Protein AF-0000000079917449 (afdb_homodimer)

Organism: NCBI:txid1990687

Nearest PDB structures (foldseek):
  3nfw-assembly1_A  TM=9.779E-01  e=1.822E-20  Mycolicibacterium thermoresistibile ATCC 19527
  3pft-assembly1_A  TM=9.441E-01  e=4.259E-18  Mycolicibacterium goodii
  3rh7-assembly2_D  TM=9.526E-01  e=4.270E-17  Sinorhizobium meliloti 1021
  5zyr-assembly1_B  TM=9.524E-01  e=9.408E-16  Acinetobacter baumannii
  5zc2-assembly1_B  TM=9.613E-01  e=7.969E-15  Acinetobacter baumannii

pLDDT: mean 92.57, std 13.69, range [35.66, 98.94]

Radius of gyration: 20.26 Å; Cα contacts (8 Å, |Δi|>4): 855; chains: 2; bounding box: 36×82×44 Å

Solvent-accessible surface area (backbone atoms only — not comparable to full-atom values): 17894 Å² total; per-residue (Å²): 133,82,76,76,70,71,80,67,76,60,68,63,54,85,70,56,71,66,52,51,54,56,38,57,20,62,54,32,27,24,38,29,36,42,20,11,38,60,87,82,52,80,44,52,34,44,43,58,52,64,30,90,51,18,75,59,61,42,29,34,33,34,53,56,49,69,81,46,81,44,50,65,48,34,61,72,44,27,34,31,19,41,28,29,36,21,50,88,38,59,66,60,48,52,48,30,63,44,86,72,81,73,64,60,77,87,46,64,64,46,69,38,84,66,57,10,47,36,56,63,80,32,28,24,40,38,32,27,36,59,73,48,75,42,89,43,66,47,14,31,43,38,33,24,38,57,34,40,72,44,67,70,52,94,69,52,35,23,27,42,44,62,91,36,76,30,30,64,38,117,132,83,76,76,71,71,79,65,77,59,68,63,56,84,72,55,69,66,52,51,55,56,40,56,20,62,53,32,27,24,39,29,37,42,20,13,38,59,87,82,51,80,45,52,34,44,42,57,52,65,29,90,50,18,75,58,62,42,28,34,33,34,53,55,48,70,80,46,82,43,51,67,48,35,61,73,46,28,33,31,19,39,28,28,35,22,51,88,38,58,67,59,46,53,48,32,63,45,86,71,80,73,63,60,77,86,46,62,62,47,70,39,87,65,57,10,46,36,57,64,79,30,28,24,41,37,30,27,36,59,75,47,76,41,88,41,66,48,12,32,42,39,34,23,40,57,34,40,73,44,69,68,52,94,68,52,35,21,27,41,43,64,91,37,76,30,31,64,37,118

Foldseek 3Di:
DPCPPDPPDPPPPDDDVVVVLQVCLQDKFFKKWKWFDLPPDIAIAIFGQWDQDDVVQGKIKGKAFPPDPRVVSCLNRQKMKIFTAFLPCVVLNVLRHDDDDDSCPPWDWDADPVGITDTPRGQKMWIWGWDDWADDPRIIMTMTGTDDMDGDDDGWTWMRGSNDTDTDDD/DPCPPDPDDPPPPDDDPVVVLQVCLQDKFFKKWKWFDLPPDIAIAIFGQWDQDDVVQGKIKGKAFPPDPRVVSCLNRQKMKIFTAFLPCVVLNVLRHDDDDDSCPPWDWDADPSGITDTPRGQKMWIWGWDDWADDPRIIMTMTGTDDMDGDDDGWTWMGGSNDTDTDDD

Secondary structure (DSSP, 8-state):
----------------HHHHHHHHTTS-EE-EEEEEE-SSSEEEEEE---EEEETTTTEEEE--BTT-SSHHHHHHH-EEEEEEPBTT-HHHHHHHHS-SS-TTTTS-EEE-TTSSEEETT-SEEEEEEEEEEEEETTEEEEEEEEEEEEE---SPBEEEETTEEEEEE-/----------------HHHHHHHHTTS-EE-EEEEEE-SSSEEEEEE---EEEETTTTEEEE--BTT-SSHHHHHHH-EEEEEEPBTT-HHHHHHHHS-SS-TTTTS-EEE-TTSSEEETT-SEEEEEEEEEEEEETTEEEEEEEEEEEEE---SPBEEEETTEEEEEE-

InterPro domains:
  IPR002563 Flavin reductase like domain [PF01613] (24-164)
  IPR002563 Flavin reductase like domain [SM00903] (24-167)
  IPR012349 FMN-binding split barrel [G3DSA:2.30.110.10] (14-169)
  IPR050268 NADH-dependent flavin reductase [PTHR30466] (18-161)

Sequence (340 aa):
MTRTEEPAPPVVRGFAPSDFKSVLGHFCTGVTVVTAHDGTSPHGFTCQSFVSLSLEPPYVSFCPARTSTSWPHLRASERICINVLAHDQRDVCRTFATSGGDKFADVGWSYADNGAPALDGALAQVEATVEVEHDAGDHTIAVARVTGLRALRDAPPLLVYRGGLGLFAGMTRTEEPAPPVVRGFAPSDFKSVLGHFCTGVTVVTAHDGTSPHGFTCQSFVSLSLEPPYVSFCPARTSTSWPHLRASERICINVLAHDQRDVCRTFATSGGDKFADVGWSYADNGAPALDGALAQVEATVEVEHDAGDHTIAVARVTGLRALRDAPPLLVYRGGLGLFAG

Structure (mmCIF, N/CA/C/O backbone):
data_AF-0000000079917449-model_v1
#
loop_
_entity.id
_entity.type
_entity.pdbx_description
1 polymer Monooxygenase
#
loop_
_atom_site.group_PDB
_atom_site.id
_atom_site.type_symbol
_atom_site.label_atom_id
_atom_site.label_alt_id
_atom_site.label_comp_id
_atom_site.label_asym_id
_atom_site.label_entity_id
_atom_site.label_seq_id
_atom_site.pdbx_PDB_ins_code
_atom_site.Cartn_x
_atom_site.Cartn_y
_atom_site.Cartn_z
_atom_site.occupancy
_atom_site.B_iso_or_equiv
_atom_site.auth_seq_id
_atom_site.auth_comp_id
_atom_site.auth_asym_id
_atom_site.auth_atom_id
_atom_site.pdbx_PDB_model_num
ATOM 1 N N . MET A 1 1 ? 11.789 -44.062 -14.852 1 35.66 1 MET A N 1
ATOM 2 C CA . MET A 1 1 ? 12.539 -43.156 -13.977 1 35.66 1 MET A CA 1
ATOM 3 C C . MET A 1 1 ? 12.336 -41.719 -14.383 1 35.66 1 MET A C 1
ATOM 5 O O . MET A 1 1 ? 12.93 -41.25 -15.359 1 35.66 1 MET A O 1
ATOM 9 N N . THR A 1 2 ? 11.086 -41.156 -14.305 1 43.44 2 THR A N 1
ATOM 10 C CA . THR A 1 2 ? 10.68 -39.844 -14.797 1 43.44 2 THR A CA 1
ATOM 11 C C . THR A 1 2 ? 11.5 -38.75 -14.141 1 43.44 2 THR A C 1
ATOM 13 O O . THR A 1 2 ? 11.539 -38.625 -12.906 1 43.44 2 THR A O 1
ATOM 16 N N . ARG A 1 3 ? 12.648 -38.375 -14.719 1 37.69 3 ARG A N 1
ATOM 17 C CA . ARG A 1 3 ? 13.539 -37.281 -14.281 1 37.69 3 ARG A CA 1
ATOM 18 C C . ARG A 1 3 ? 12.75 -36.031 -13.93 1 37.69 3 ARG A C 1
ATOM 20 O O . ARG A 1 3 ? 12.156 -35.406 -14.805 1 37.69 3 ARG A O 1
ATOM 27 N N . THR A 1 4 ? 12.086 -35.969 -12.75 1 42.16 4 THR A N 1
ATOM 28 C CA . THR A 1 4 ? 11.508 -34.719 -12.266 1 42.16 4 THR A CA 1
ATOM 29 C C . THR A 1 4 ? 12.508 -33.594 -12.383 1 42.16 4 THR A C 1
ATOM 31 O O . THR A 1 4 ? 13.531 -33.562 -11.688 1 42.16 4 THR A O 1
ATOM 34 N N . GLU A 1 5 ? 12.805 -33.156 -13.609 1 44.94 5 GLU A N 1
ATOM 35 C CA . GLU A 1 5 ? 13.719 -32.031 -13.859 1 44.94 5 GLU A CA 1
ATOM 36 C C . GLU A 1 5 ? 13.5 -30.906 -12.859 1 44.94 5 GLU A C 1
ATOM 38 O O . GLU A 1 5 ? 12.367 -30.484 -12.633 1 44.94 5 GLU A O 1
ATOM 43 N N . GLU A 1 6 ? 14.266 -30.797 -11.836 1 49.66 6 GLU A N 1
ATOM 44 C CA . GLU A 1 6 ? 14.297 -29.656 -10.922 1 49.66 6 GLU A CA 1
ATOM 45 C C . GLU A 1 6 ? 14.133 -28.344 -11.68 1 49.66 6 GLU A C 1
ATOM 47 O O . GLU A 1 6 ? 14.742 -28.141 -12.734 1 49.66 6 GLU A O 1
ATOM 52 N N . PRO A 1 7 ? 13.008 -27.594 -11.531 1 51.47 7 PRO A N 1
ATOM 53 C CA . PRO A 1 7 ? 12.898 -26.312 -12.25 1 51.47 7 PRO A CA 1
ATOM 54 C C . PRO A 1 7 ? 14.18 -25.5 -12.203 1 51.47 7 PRO A C 1
ATOM 56 O O . PRO A 1 7 ? 14.922 -25.562 -11.219 1 51.47 7 PRO A O 1
ATOM 59 N N . ALA A 1 8 ? 14.859 -25.188 -13.305 1 51.06 8 ALA A N 1
ATOM 60 C CA . ALA A 1 8 ? 16.047 -24.359 -13.469 1 51.06 8 ALA A CA 1
ATOM 61 C C . ALA A 1 8 ? 15.953 -23.109 -12.602 1 51.06 8 ALA A C 1
ATOM 63 O O . ALA A 1 8 ? 14.859 -22.656 -12.258 1 51.06 8 ALA A O 1
ATOM 64 N N . PRO A 1 9 ? 17.078 -22.766 -11.891 1 49.59 9 PRO A N 1
ATOM 65 C CA . PRO A 1 9 ? 17.062 -21.531 -11.094 1 49.59 9 PRO A CA 1
ATOM 66 C C . PRO A 1 9 ? 16.438 -20.359 -11.836 1 49.59 9 PRO A C 1
ATOM 68 O O . PRO A 1 9 ? 16.5 -20.297 -13.062 1 49.59 9 PRO A O 1
ATOM 71 N N . PRO A 1 10 ? 15.461 -19.734 -11.258 1 47.53 10 PRO A N 1
ATOM 72 C CA . PRO A 1 10 ? 14.742 -18.672 -11.961 1 47.53 10 PRO A CA 1
ATOM 73 C C . PRO A 1 10 ? 15.688 -17.688 -12.656 1 47.53 10 PRO A C 1
ATOM 75 O O . PRO A 1 10 ? 16.641 -17.203 -12.039 1 47.53 10 PRO A O 1
ATOM 78 N N . VAL A 1 11 ? 15.953 -17.859 -13.875 1 45.75 11 VAL A N 1
ATOM 79 C CA . VAL A 1 11 ? 16.594 -16.844 -14.703 1 45.75 11 VAL A CA 1
ATOM 80 C C . VAL A 1 11 ? 15.961 -15.484 -14.43 1 45.75 11 VAL A C 1
ATOM 82 O O . VAL A 1 11 ? 14.742 -15.32 -14.562 1 45.75 11 VAL A O 1
ATOM 85 N N . VAL A 1 12 ? 16.531 -14.672 -13.508 1 53.44 12 VAL A N 1
ATOM 86 C CA . VAL A 1 12 ? 16.094 -13.281 -13.422 1 53.44 12 VAL A CA 1
ATOM 87 C C . VAL A 1 12 ? 15.938 -12.695 -14.828 1 53.44 12 VAL A C 1
ATOM 89 O O . VAL A 1 12 ? 16.922 -12.555 -15.555 1 53.44 12 VAL A O 1
ATOM 92 N N . ARG A 1 13 ? 14.789 -12.977 -15.516 1 60.97 13 ARG A N 1
ATOM 93 C CA . ARG A 1 13 ? 14.57 -12.305 -16.797 1 60.97 13 ARG A CA 1
ATOM 94 C C . ARG A 1 13 ? 14.672 -10.789 -16.641 1 60.97 13 ARG A C 1
ATOM 96 O O . ARG A 1 13 ? 14.211 -10.227 -15.648 1 60.97 13 ARG A O 1
ATOM 103 N N . GLY A 1 14 ? 15.734 -10.258 -17.156 1 80.19 14 GLY A N 1
ATOM 104 C CA . GLY A 1 14 ? 16.031 -8.828 -17.188 1 80.19 14 GLY A CA 1
ATOM 105 C C . GLY A 1 14 ? 14.891 -7.992 -17.734 1 80.19 14 GLY A C 1
ATOM 106 O O . GLY A 1 14 ? 14.258 -8.359 -18.719 1 80.19 14 GLY A O 1
ATOM 107 N N . PHE A 1 15 ? 14.078 -7.34 -17.016 1 89.19 15 PHE A N 1
ATOM 108 C CA . PHE A 1 15 ? 13.094 -6.367 -17.5 1 89.19 15 PHE A CA 1
ATOM 109 C C . PHE A 1 15 ? 13.609 -4.945 -17.297 1 89.19 15 PHE A C 1
ATOM 111 O O . PHE A 1 15 ? 14.438 -4.691 -16.422 1 89.19 15 PHE A O 1
ATOM 118 N N . ALA A 1 16 ? 13.125 -4.117 -18.281 1 90.81 16 ALA A N 1
ATOM 119 C CA . ALA A 1 16 ? 13.477 -2.701 -18.188 1 90.81 16 ALA A CA 1
ATOM 120 C C . ALA A 1 16 ? 12.688 -2.027 -17.062 1 90.81 16 ALA A C 1
ATOM 122 O O . ALA A 1 16 ? 11.578 -2.453 -16.719 1 90.81 16 ALA A O 1
ATOM 123 N N . PRO A 1 17 ? 13.273 -0.969 -16.453 1 89.38 17 PRO A N 1
ATOM 124 C CA . PRO A 1 17 ? 12.547 -0.194 -15.445 1 89.38 17 PRO A CA 1
ATOM 125 C C . PRO A 1 17 ? 11.172 0.26 -15.93 1 89.38 17 PRO A C 1
ATOM 127 O O . PRO A 1 17 ? 10.219 0.31 -15.141 1 89.38 17 PRO A O 1
ATOM 130 N N . SER A 1 18 ? 11.055 0.579 -17.156 1 92.25 18 SER A N 1
ATOM 131 C CA . SER A 1 18 ? 9.766 0.99 -17.703 1 92.25 18 SER A CA 1
ATOM 132 C C . SER A 1 18 ? 8.75 -0.147 -17.641 1 92.25 18 SER A C 1
ATOM 134 O O . SER A 1 18 ? 7.562 0.089 -17.438 1 92.25 18 SER A O 1
ATOM 136 N N . ASP A 1 19 ? 9.219 -1.365 -17.828 1 94.81 19 ASP A N 1
ATOM 137 C CA . ASP A 1 19 ? 8.344 -2.525 -17.703 1 94.81 19 ASP A CA 1
ATOM 138 C C . ASP A 1 19 ? 7.844 -2.676 -16.266 1 94.81 19 ASP A C 1
ATOM 140 O O . ASP A 1 19 ? 6.668 -2.967 -16.031 1 94.81 19 ASP A O 1
ATOM 144 N N . PHE A 1 20 ? 8.742 -2.381 -15.398 1 96.94 20 PHE A N 1
ATOM 145 C CA . PHE A 1 20 ? 8.414 -2.475 -13.977 1 96.94 20 PHE A CA 1
ATOM 146 C C . PHE A 1 20 ? 7.281 -1.52 -13.625 1 96.94 20 PHE A C 1
ATOM 148 O O . PHE A 1 20 ? 6.25 -1.941 -13.094 1 96.94 20 PHE A O 1
ATOM 155 N N . LYS A 1 21 ? 7.414 -0.295 -13.953 1 96.25 21 LYS A N 1
ATOM 156 C CA . LYS A 1 21 ? 6.414 0.724 -13.648 1 96.25 21 LYS A CA 1
ATOM 157 C C . LYS A 1 21 ? 5.094 0.427 -14.352 1 96.25 21 LYS A C 1
ATOM 159 O O . LYS A 1 21 ? 4.023 0.575 -13.758 1 96.25 21 LYS A O 1
ATOM 164 N N . SER A 1 22 ? 5.223 0.008 -15.578 1 96.62 22 SER A N 1
ATOM 165 C CA . SER A 1 22 ? 4.027 -0.258 -16.375 1 96.62 22 SER A CA 1
ATOM 166 C C . SER A 1 22 ? 3.225 -1.418 -15.797 1 96.62 22 SER A C 1
ATOM 168 O O . SER A 1 22 ? 2.008 -1.318 -15.633 1 96.62 22 SER A O 1
ATOM 170 N N . VAL A 1 23 ? 3.883 -2.529 -15.453 1 98.19 23 VAL A N 1
ATOM 171 C CA . VAL A 1 23 ? 3.191 -3.719 -14.969 1 98.19 23 VAL A CA 1
ATOM 172 C C . VAL A 1 23 ? 2.654 -3.467 -13.555 1 98.19 23 VAL A C 1
ATOM 174 O O . VAL A 1 23 ? 1.502 -3.791 -13.258 1 98.19 23 VAL A O 1
ATOM 177 N N . LEU A 1 24 ? 3.438 -2.811 -12.695 1 98.25 24 LEU A N 1
ATOM 178 C CA . LEU A 1 24 ? 3.01 -2.598 -11.32 1 98.25 24 LEU A CA 1
ATOM 179 C C . LEU A 1 24 ? 1.915 -1.539 -11.242 1 98.25 24 LEU A C 1
ATOM 181 O O . LEU A 1 24 ? 1.189 -1.458 -10.25 1 98.25 24 LEU A O 1
ATOM 185 N N . GLY A 1 25 ? 1.795 -0.766 -12.328 1 98 25 GLY A N 1
ATOM 186 C CA . GLY A 1 25 ? 0.694 0.179 -12.43 1 98 25 GLY A CA 1
ATOM 187 C C . GLY A 1 25 ? -0.665 -0.493 -12.484 1 98 25 GLY A C 1
ATOM 188 O O . GLY A 1 25 ? -1.695 0.164 -12.328 1 98 25 GLY A O 1
ATOM 189 N N . HIS A 1 26 ? -0.741 -1.778 -12.656 1 98.12 26 HIS A N 1
ATOM 190 C CA . HIS A 1 26 ? -2.002 -2.51 -12.688 1 98.12 26 HIS A CA 1
ATOM 191 C C . HIS A 1 26 ? -2.553 -2.729 -11.281 1 98.12 26 HIS A C 1
ATOM 193 O O . HIS A 1 26 ? -3.689 -3.176 -11.125 1 98.12 26 HIS A O 1
ATOM 199 N N . PHE A 1 27 ? -1.758 -2.502 -10.297 1 98.5 27 PHE A N 1
ATOM 200 C CA . PHE A 1 27 ? -2.275 -2.436 -8.93 1 98.5 27 PHE A CA 1
ATOM 201 C C . PHE A 1 27 ? -2.744 -1.023 -8.602 1 98.5 27 PHE A C 1
ATOM 203 O O . PHE A 1 27 ? -1.928 -0.127 -8.383 1 98.5 27 PHE A O 1
ATOM 210 N N . CYS A 1 28 ? -4.008 -0.846 -8.508 1 98 28 CYS A N 1
ATOM 211 C CA . CYS A 1 28 ? -4.609 0.463 -8.281 1 98 28 CYS A CA 1
ATOM 212 C C . CYS A 1 28 ? -4.492 0.871 -6.82 1 98 28 CYS A C 1
ATOM 214 O O . CYS A 1 28 ? -4.656 0.041 -5.926 1 98 28 CYS A O 1
ATOM 216 N N . THR A 1 29 ? -4.266 2.141 -6.613 1 98 29 THR A N 1
ATOM 217 C CA . THR A 1 29 ? -4.203 2.645 -5.246 1 98 29 THR A CA 1
ATOM 218 C C . THR A 1 29 ? -4.953 3.969 -5.121 1 98 29 THR A C 1
ATOM 220 O O . THR A 1 29 ? -5.176 4.656 -6.121 1 98 29 THR A O 1
ATOM 223 N N . GLY A 1 30 ? -5.32 4.293 -3.881 1 98.31 30 GLY A N 1
ATOM 224 C CA . GLY A 1 30 ? -5.57 5.688 -3.543 1 98.31 30 GLY A CA 1
ATOM 225 C C . GLY A 1 30 ? -4.312 6.535 -3.527 1 98.31 30 GLY A C 1
ATOM 226 O O . GLY A 1 30 ? -3.234 6.059 -3.893 1 98.31 30 GLY A O 1
ATOM 227 N N . VAL A 1 31 ? -4.562 7.812 -3.127 1 98.62 31 VAL A N 1
ATOM 228 C CA . VAL A 1 31 ? -3.449 8.75 -3.051 1 98.62 31 VAL A CA 1
ATOM 229 C C . VAL A 1 31 ? -3.521 9.539 -1.742 1 98.62 31 VAL A C 1
ATOM 231 O O . VAL A 1 31 ? -4.605 9.945 -1.313 1 98.62 31 VAL A O 1
ATOM 234 N N . THR A 1 32 ? -2.326 9.742 -1.161 1 98.94 32 THR A N 1
ATOM 235 C CA . THR A 1 32 ? -2.223 10.562 0.038 1 98.94 32 THR A CA 1
ATOM 236 C C . THR A 1 32 ? -1.244 11.711 -0.179 1 98.94 32 THR A C 1
ATOM 238 O O . THR A 1 32 ? -0.468 11.703 -1.136 1 98.94 32 THR A O 1
ATOM 241 N N . VAL A 1 33 ? -1.36 12.734 0.628 1 98.88 33 VAL A N 1
ATOM 242 C CA . VAL A 1 33 ? -0.283 13.68 0.891 1 98.88 33 VAL A CA 1
ATOM 243 C C . VAL A 1 33 ? 0.167 13.562 2.346 1 98.88 33 VAL A C 1
ATOM 245 O O . VAL A 1 33 ? -0.642 13.703 3.266 1 98.88 33 VAL A O 1
ATOM 248 N N . VAL A 1 34 ? 1.429 13.281 2.521 1 98.94 34 VAL A N 1
ATOM 249 C CA . VAL A 1 34 ? 2.012 13.242 3.859 1 98.94 34 VAL A CA 1
ATOM 250 C C . VAL A 1 34 ? 2.627 14.602 4.195 1 98.94 34 VAL A C 1
ATOM 252 O O . VAL A 1 34 ? 3.406 15.148 3.41 1 98.94 34 VAL A O 1
ATOM 255 N N . THR A 1 35 ? 2.211 15.18 5.375 1 98.81 35 THR A N 1
ATOM 256 C CA . THR A 1 35 ? 2.646 16.531 5.699 1 98.81 35 THR A CA 1
ATOM 257 C C . THR A 1 35 ? 3.275 16.578 7.09 1 98.81 35 THR A C 1
ATOM 259 O O . THR A 1 35 ? 2.977 15.742 7.941 1 98.81 35 THR A O 1
ATOM 262 N N . ALA A 1 36 ? 4.102 17.531 7.289 1 98.62 36 ALA A N 1
ATOM 263 C CA . ALA A 1 36 ? 4.668 17.891 8.586 1 98.62 36 ALA A CA 1
ATOM 264 C C . ALA A 1 36 ? 5.066 19.359 8.633 1 98.62 36 ALA A C 1
ATOM 266 O O . ALA A 1 36 ? 5.199 20.016 7.586 1 98.62 36 ALA A O 1
ATOM 267 N N . HIS A 1 37 ? 5.09 19.875 9.836 1 97.88 37 HIS A N 1
ATOM 268 C CA . HIS A 1 37 ? 5.641 21.203 10.086 1 97.88 37 HIS A CA 1
ATOM 269 C C . HIS A 1 37 ? 6.984 21.125 10.797 1 97.88 37 HIS A C 1
ATOM 271 O O . HIS A 1 37 ? 7.098 20.484 11.852 1 97.88 37 HIS A O 1
ATOM 277 N N . ASP A 1 38 ? 8.039 21.734 10.219 1 95.31 38 ASP A N 1
ATOM 278 C CA . ASP A 1 38 ? 9.367 21.562 10.789 1 95.31 38 ASP A CA 1
ATOM 279 C C . ASP A 1 38 ? 9.664 22.656 11.82 1 95.31 38 ASP A C 1
ATOM 281 O O . ASP A 1 38 ? 10.82 22.844 12.211 1 95.31 38 ASP A O 1
ATOM 285 N N . GLY A 1 39 ? 8.695 23.359 12.32 1 94.75 39 GLY A N 1
ATOM 286 C CA . GLY A 1 39 ? 8.844 24.469 13.258 1 94.75 39 GLY A CA 1
ATOM 287 C C . GLY A 1 39 ? 8.891 25.828 12.57 1 94.75 39 GLY A C 1
ATOM 288 O O . GLY A 1 39 ? 8.539 26.844 13.172 1 94.75 39 GLY A O 1
ATOM 289 N N . THR A 1 40 ? 9.32 25.844 11.32 1 95.06 40 THR A N 1
ATOM 290 C CA . THR A 1 40 ? 9.445 27.078 10.547 1 95.06 40 THR A CA 1
ATOM 291 C C . THR A 1 40 ? 8.438 27.109 9.406 1 95.06 40 THR A C 1
ATOM 293 O O . THR A 1 40 ? 7.758 28.109 9.195 1 95.06 40 THR A O 1
ATOM 296 N N . SER A 1 41 ? 8.344 26.031 8.68 1 96.19 41 SER A N 1
ATOM 297 C CA . SER A 1 41 ? 7.484 25.969 7.5 1 96.19 41 SER A CA 1
ATOM 298 C C . SER A 1 41 ? 6.852 24.594 7.355 1 96.19 41 SER A C 1
ATOM 300 O O . SER A 1 41 ? 7.344 23.609 7.922 1 96.19 41 SER A O 1
ATOM 302 N N . PRO A 1 42 ? 5.684 24.578 6.641 1 97.56 42 PRO A N 1
ATOM 303 C CA . PRO A 1 42 ? 5.082 23.281 6.312 1 97.56 42 PRO A CA 1
ATOM 304 C C . PRO A 1 42 ? 5.754 22.609 5.117 1 97.56 42 PRO A C 1
ATOM 306 O O . PRO A 1 42 ? 6.199 23.281 4.191 1 97.56 42 PRO A O 1
ATOM 309 N N . HIS A 1 43 ? 5.855 21.281 5.133 1 97.75 43 HIS A N 1
ATOM 310 C CA . HIS A 1 43 ? 6.379 20.422 4.074 1 97.75 43 HIS A CA 1
ATOM 311 C C . HIS A 1 43 ? 5.461 19.234 3.814 1 97.75 43 HIS A C 1
ATOM 313 O O . HIS A 1 43 ? 4.699 18.828 4.695 1 97.75 43 HIS A O 1
ATOM 319 N N . GLY A 1 44 ? 5.504 18.734 2.629 1 98.25 44 GLY A N 1
ATOM 320 C CA . GLY A 1 44 ? 4.742 17.547 2.311 1 98.25 44 GLY A CA 1
ATOM 321 C C . GLY A 1 44 ? 5.004 17.031 0.909 1 98.25 44 GLY A C 1
ATOM 322 O O . GLY A 1 44 ? 5.656 17.688 0.106 1 98.25 44 GLY A O 1
ATOM 323 N N . PHE A 1 45 ? 4.539 15.867 0.645 1 98.31 45 PHE A N 1
ATOM 324 C CA . PHE A 1 45 ? 4.656 15.281 -0.685 1 98.31 45 PHE A CA 1
ATOM 325 C C . PHE A 1 45 ? 3.531 14.289 -0.941 1 98.31 45 PHE A C 1
ATOM 327 O O . PHE A 1 45 ? 2.967 13.727 -0.001 1 98.31 45 PHE A O 1
ATOM 334 N N . THR A 1 46 ? 3.193 14.102 -2.215 1 98.38 46 THR A N 1
ATOM 335 C CA . THR A 1 46 ? 2.248 13.086 -2.66 1 98.38 46 THR A CA 1
ATOM 336 C C . THR A 1 46 ? 2.84 11.688 -2.496 1 98.38 46 THR A C 1
ATOM 338 O O . THR A 1 46 ? 4.02 11.469 -2.785 1 98.38 46 THR A O 1
ATOM 341 N N . CYS A 1 47 ? 2.039 10.773 -2.066 1 98.38 47 CYS A N 1
ATOM 342 C CA . CYS A 1 47 ? 2.488 9.43 -1.746 1 98.38 47 CYS A CA 1
ATOM 343 C C . CYS A 1 47 ? 1.374 8.414 -1.969 1 98.38 47 CYS A C 1
ATOM 345 O O . CYS A 1 47 ? 0.276 8.562 -1.431 1 98.38 47 CYS A O 1
ATOM 347 N N . GLN A 1 48 ? 1.64 7.316 -2.682 1 97.81 48 GLN A N 1
ATOM 348 C CA . GLN A 1 48 ? 0.636 6.285 -2.924 1 97.81 48 GLN A CA 1
ATOM 349 C C . GLN A 1 48 ? 1.018 4.973 -2.242 1 97.81 48 GLN A C 1
ATOM 351 O O . GLN A 1 48 ? 0.241 4.016 -2.248 1 97.81 48 GLN A O 1
ATOM 356 N N . SER A 1 49 ? 2.191 4.895 -1.674 1 98.81 49 SER A N 1
ATOM 357 C CA . SER A 1 49 ? 2.709 3.672 -1.073 1 98.81 49 SER A CA 1
ATOM 358 C C . SER A 1 49 ? 2.156 3.471 0.334 1 98.81 49 SER A C 1
ATOM 360 O O . SER A 1 49 ? 2.68 2.662 1.104 1 98.81 49 SER A O 1
ATOM 362 N N . PHE A 1 50 ? 1.146 4.109 0.712 1 98.88 50 PHE A N 1
ATOM 363 C CA . PHE A 1 50 ? 0.542 4.094 2.039 1 98.88 50 PHE A CA 1
ATOM 364 C C . PHE A 1 50 ? -0.079 2.734 2.336 1 98.88 50 PHE A C 1
ATOM 366 O O . PHE A 1 50 ? -0.737 2.146 1.476 1 98.88 50 PHE A O 1
ATOM 373 N N . VAL A 1 51 ? 0.157 2.197 3.58 1 98.88 51 VAL A N 1
ATOM 374 C CA . VAL A 1 51 ? -0.374 0.905 4.004 1 98.88 51 VAL A CA 1
ATOM 375 C C . VAL A 1 51 ? -0.91 1.008 5.43 1 98.88 51 VAL A C 1
ATOM 377 O O . VAL A 1 51 ? -0.243 1.553 6.312 1 98.88 51 VAL A O 1
ATOM 380 N N . SER A 1 52 ? -2.162 0.584 5.609 1 98.56 52 SER A N 1
ATOM 381 C CA . SER A 1 52 ? -2.625 0.228 6.945 1 98.56 52 SER A CA 1
ATOM 382 C C . SER A 1 52 ? -1.894 -1 7.477 1 98.56 52 SER A C 1
ATOM 384 O O . SER A 1 52 ? -2.232 -2.133 7.125 1 98.56 52 SER A O 1
ATOM 386 N N . LEU A 1 53 ? -0.977 -0.842 8.352 1 98.5 53 LEU A N 1
ATOM 387 C CA . LEU A 1 53 ? 0.054 -1.841 8.609 1 98.5 53 LEU A CA 1
ATOM 388 C C . LEU A 1 53 ? -0.35 -2.752 9.766 1 98.5 53 LEU A C 1
ATOM 390 O O . LEU A 1 53 ? -0.261 -3.977 9.656 1 98.5 53 LEU A O 1
ATOM 394 N N . SER A 1 54 ? -0.712 -2.232 10.852 1 98.38 54 SER A N 1
ATOM 395 C CA . SER A 1 54 ? -0.982 -2.977 12.078 1 98.38 54 SER A CA 1
ATOM 396 C C . SER A 1 54 ? -2.127 -2.348 12.859 1 98.38 54 SER A C 1
ATOM 398 O O . SER A 1 54 ? -2.238 -1.122 12.938 1 98.38 54 SER A O 1
ATOM 400 N N . LEU A 1 55 ? -2.918 -3.191 13.438 1 97.12 55 LEU A N 1
ATOM 401 C CA . LEU A 1 55 ? -4.012 -2.727 14.289 1 97.12 55 LEU A CA 1
ATOM 402 C C . LEU A 1 55 ? -3.541 -2.521 15.719 1 97.12 55 LEU A C 1
ATOM 404 O O . LEU A 1 55 ? -3.91 -1.537 16.359 1 97.12 55 LEU A O 1
ATOM 408 N N . GLU A 1 56 ? -2.701 -3.502 16.156 1 95.44 56 GLU A N 1
ATOM 409 C CA . GLU A 1 56 ? -2.17 -3.445 17.516 1 95.44 56 GLU A CA 1
ATOM 410 C C . GLU A 1 56 ? -0.674 -3.742 17.531 1 95.44 56 GLU A C 1
ATOM 412 O O . GLU A 1 56 ? -0.261 -4.891 17.344 1 95.44 56 GLU A O 1
ATOM 417 N N . PRO A 1 57 ? 0.189 -2.678 17.953 1 97.06 57 PRO A N 1
ATOM 418 C CA . PRO A 1 57 ? -0.141 -1.252 18 1 97.06 57 PRO A CA 1
ATOM 419 C C . PRO A 1 57 ? -0.616 -0.713 16.641 1 97.06 57 PRO A C 1
ATOM 421 O O . PRO A 1 57 ? -0.368 -1.331 15.609 1 97.06 57 PRO A O 1
ATOM 424 N N . PRO A 1 58 ? -1.334 0.396 16.672 1 98.25 58 PRO A N 1
ATOM 425 C CA . PRO A 1 58 ? -1.822 0.964 15.406 1 98.25 58 PRO A CA 1
ATOM 426 C C . PRO A 1 58 ? -0.718 1.638 14.594 1 98.25 58 PRO A C 1
ATOM 428 O O . PRO A 1 58 ? -0.265 2.73 14.945 1 98.25 58 PRO A O 1
ATOM 431 N N . TYR A 1 59 ? -0.298 0.933 13.539 1 98.56 59 TYR A N 1
ATOM 432 C CA . TYR A 1 59 ? 0.774 1.417 12.68 1 98.56 59 TYR A CA 1
ATOM 433 C C . TYR A 1 59 ? 0.278 1.619 11.25 1 98.56 59 TYR A C 1
ATOM 435 O O . TYR A 1 59 ? -0.576 0.87 10.773 1 98.56 59 TYR A O 1
ATOM 443 N N . VAL A 1 60 ? 0.83 2.621 10.648 1 98.88 60 VAL A N 1
ATOM 444 C CA . VAL A 1 60 ? 0.789 2.779 9.195 1 98.88 60 VAL A CA 1
ATOM 445 C C . VAL A 1 60 ? 2.211 2.852 8.648 1 98.88 60 VAL A C 1
ATOM 447 O O . VAL A 1 60 ? 3.166 3.057 9.398 1 98.88 60 VAL A O 1
ATOM 450 N N . SER A 1 61 ? 2.316 2.621 7.34 1 98.94 61 SER A N 1
ATOM 451 C CA . SER A 1 61 ? 3.615 2.783 6.695 1 98.94 61 SER A CA 1
ATOM 452 C C . SER A 1 61 ? 3.48 3.471 5.34 1 98.94 61 SER A C 1
ATOM 454 O O . SER A 1 61 ? 2.381 3.549 4.785 1 98.94 61 SER A O 1
ATOM 456 N N . PHE A 1 62 ? 4.516 4.031 4.848 1 98.94 62 PHE A N 1
ATOM 457 C CA . PHE A 1 62 ? 4.707 4.59 3.514 1 98.94 62 PHE A CA 1
ATOM 458 C C . PHE A 1 62 ? 6.184 4.633 3.148 1 98.94 62 PHE A C 1
ATOM 460 O O . PHE A 1 62 ? 7.047 4.383 3.996 1 98.94 62 PHE A O 1
ATOM 467 N N . CYS A 1 63 ? 6.484 4.957 1.886 1 98.88 63 CYS A N 1
ATOM 468 C CA . CYS A 1 63 ? 7.855 4.75 1.43 1 98.88 63 CYS A CA 1
ATOM 469 C C . CYS A 1 63 ? 8.367 5.969 0.674 1 98.88 63 CYS A C 1
ATOM 471 O O . CYS A 1 63 ? 8.281 6.023 -0.554 1 98.88 63 CYS A O 1
ATOM 473 N N . PRO A 1 64 ? 8.969 6.898 1.375 1 98.5 64 PRO A N 1
ATOM 474 C CA . PRO A 1 64 ? 9.555 8.047 0.675 1 98.5 64 PRO A CA 1
ATOM 475 C C . PRO A 1 64 ? 10.781 7.66 -0.152 1 98.5 64 PRO A C 1
ATOM 477 O O . PRO A 1 64 ? 11.57 6.805 0.26 1 98.5 64 PRO A O 1
ATOM 480 N N . ALA A 1 65 ? 10.898 8.305 -1.286 1 98 65 ALA A N 1
ATOM 481 C CA . ALA A 1 65 ? 12.109 8.141 -2.084 1 98 65 ALA A CA 1
ATOM 482 C C . ALA A 1 65 ? 13.328 8.672 -1.342 1 98 65 ALA A C 1
ATOM 484 O O . ALA A 1 65 ? 13.25 9.703 -0.667 1 98 65 ALA A O 1
ATOM 485 N N . ARG A 1 66 ? 14.398 8.016 -1.53 1 97.06 66 ARG A N 1
ATOM 486 C CA . ARG A 1 66 ? 15.641 8.492 -0.923 1 97.06 66 ARG A CA 1
ATOM 487 C C . ARG A 1 66 ? 16.031 9.867 -1.459 1 97.06 66 ARG A C 1
ATOM 489 O O . ARG A 1 66 ? 16.75 10.609 -0.8 1 97.06 66 ARG A O 1
ATOM 496 N N . THR A 1 67 ? 15.539 10.195 -2.648 1 96.19 67 THR A N 1
ATOM 497 C CA . THR A 1 67 ? 15.859 11.469 -3.285 1 96.19 67 THR A CA 1
ATOM 498 C C . THR A 1 67 ? 14.875 12.547 -2.865 1 96.19 67 THR A C 1
ATOM 500 O O . THR A 1 67 ? 14.984 13.703 -3.289 1 96.19 67 THR A O 1
ATOM 503 N N . SER A 1 68 ? 13.867 12.18 -2.082 1 96.12 68 SER A N 1
ATOM 504 C CA . SER A 1 68 ? 12.883 13.164 -1.651 1 96.12 68 SER A CA 1
ATOM 505 C C . SER A 1 68 ? 13.547 14.328 -0.92 1 96.12 68 SER A C 1
ATOM 507 O O . SER A 1 68 ? 14.359 14.125 -0.018 1 96.12 68 SER A O 1
ATOM 509 N N . THR A 1 69 ? 13.188 15.562 -1.298 1 95.19 69 THR A N 1
ATOM 510 C CA . THR A 1 69 ? 13.695 16.75 -0.618 1 95.19 69 THR A CA 1
ATOM 511 C C . THR A 1 69 ? 12.789 17.125 0.552 1 95.19 69 THR A C 1
ATOM 513 O O . THR A 1 69 ? 13.195 17.891 1.433 1 95.19 69 THR A O 1
ATOM 516 N N . SER A 1 70 ? 11.594 16.594 0.576 1 95.69 70 SER A N 1
ATOM 517 C CA . SER A 1 70 ? 10.648 16.891 1.645 1 95.69 70 SER A CA 1
ATOM 518 C C . SER A 1 70 ? 10.852 15.961 2.84 1 95.69 70 SER A C 1
ATOM 520 O O . SER A 1 70 ? 10.688 16.375 3.988 1 95.69 70 SER A O 1
ATOM 522 N N . TRP A 1 71 ? 11.289 14.758 2.596 1 96.88 71 TRP A N 1
ATOM 523 C CA . TRP A 1 71 ? 11.25 13.711 3.611 1 96.88 71 TRP A CA 1
ATOM 524 C C . TRP A 1 71 ? 12.203 14.031 4.762 1 96.88 71 TRP A C 1
ATOM 526 O O . TRP A 1 71 ? 11.852 13.852 5.93 1 96.88 71 TRP A O 1
ATOM 536 N N . PRO A 1 72 ? 13.406 14.625 4.535 1 96.12 72 PRO A N 1
ATOM 537 C CA . PRO A 1 72 ? 14.273 14.953 5.668 1 96.12 72 PRO A CA 1
ATOM 538 C C . PRO A 1 72 ? 13.609 15.906 6.66 1 96.12 72 PRO A C 1
ATOM 540 O O . PRO A 1 72 ? 13.828 15.789 7.871 1 96.12 72 PRO A O 1
ATOM 543 N N . HIS A 1 73 ? 12.742 16.766 6.18 1 95 73 HIS A N 1
ATOM 544 C CA . HIS A 1 73 ? 12.031 17.703 7.051 1 95 73 HIS A CA 1
ATOM 545 C C . HIS A 1 73 ? 10.945 16.984 7.848 1 95 73 HIS A C 1
ATOM 547 O O . HIS A 1 73 ? 10.758 17.25 9.039 1 95 73 HIS A O 1
ATOM 553 N N . LEU A 1 74 ? 10.227 16.094 7.195 1 96.69 74 LEU A N 1
ATOM 554 C CA . LEU A 1 74 ? 9.164 15.344 7.859 1 96.69 74 LEU A CA 1
ATOM 555 C C . LEU A 1 74 ? 9.734 14.391 8.906 1 96.69 74 LEU A C 1
ATOM 557 O O . LEU A 1 74 ? 9.227 14.312 10.023 1 96.69 74 LEU A O 1
ATOM 561 N N . ARG A 1 75 ? 10.766 13.75 8.531 1 94.06 75 ARG A N 1
ATOM 562 C CA . ARG A 1 75 ? 11.445 12.82 9.422 1 94.06 75 ARG A CA 1
ATOM 563 C C . ARG A 1 75 ? 11.922 13.523 10.688 1 94.06 75 ARG A C 1
ATOM 565 O O . ARG A 1 75 ? 11.812 12.969 11.789 1 94.06 75 ARG A O 1
ATOM 572 N N . ALA A 1 76 ? 12.445 14.68 10.547 1 93.5 76 ALA A N 1
ATOM 573 C CA . ALA A 1 76 ? 12.984 15.43 11.68 1 93.5 76 ALA A CA 1
ATOM 574 C C . ALA A 1 76 ? 11.867 15.875 12.617 1 93.5 76 ALA A C 1
ATOM 576 O O . ALA A 1 76 ? 12.07 15.953 13.836 1 93.5 76 ALA A O 1
ATOM 577 N N . SER A 1 77 ? 10.695 16.172 12.102 1 91.06 77 SER A N 1
ATOM 578 C CA . SER A 1 77 ? 9.547 16.578 12.898 1 91.06 77 SER A CA 1
ATOM 579 C C . SER A 1 77 ? 8.945 15.398 13.656 1 91.06 77 SER A C 1
ATOM 581 O O . SER A 1 77 ? 8.398 15.57 14.75 1 91.06 77 SER A O 1
ATOM 583 N N . GLU A 1 78 ? 8.945 14.234 13.125 1 91.88 78 GLU A N 1
ATOM 584 C CA . GLU A 1 78 ? 8.422 12.953 13.586 1 91.88 78 GLU A CA 1
ATOM 585 C C . GLU A 1 78 ? 6.898 12.93 13.555 1 91.88 78 GLU A C 1
ATOM 587 O O . GLU A 1 78 ? 6.289 11.883 13.352 1 91.88 78 GLU A O 1
ATOM 592 N N . ARG A 1 79 ? 6.285 14.18 13.867 1 98 79 ARG A N 1
ATOM 593 C CA . ARG A 1 79 ? 4.828 14.266 13.836 1 98 79 ARG A CA 1
ATOM 594 C C . ARG A 1 79 ? 4.328 14.57 12.43 1 98 79 ARG A C 1
ATOM 596 O O . ARG A 1 79 ? 4.664 15.609 11.859 1 98 79 ARG A O 1
ATOM 603 N N . ILE A 1 80 ? 3.502 13.695 11.914 1 98.81 80 ILE A N 1
ATOM 604 C CA . ILE A 1 80 ? 3.049 13.844 10.539 1 98.81 80 ILE A CA 1
ATOM 605 C C . ILE A 1 80 ? 1.527 13.727 10.477 1 98.81 80 ILE A C 1
ATOM 607 O O . ILE A 1 80 ? 0.896 13.281 11.438 1 98.81 80 ILE A O 1
ATOM 611 N N . CYS A 1 81 ? 1.026 14.195 9.422 1 98.88 81 CYS A N 1
ATOM 612 C CA . CYS A 1 81 ? -0.367 13.977 9.055 1 98.88 81 CYS A CA 1
ATOM 613 C C . CYS A 1 81 ? -0.474 13.375 7.656 1 98.88 81 CYS A C 1
ATOM 615 O O . CYS A 1 81 ? 0.114 13.891 6.707 1 98.88 81 CYS A O 1
ATOM 617 N N . ILE A 1 82 ? -1.137 12.273 7.523 1 98.94 82 ILE A N 1
ATOM 618 C CA . ILE A 1 82 ? -1.46 11.648 6.242 1 98.94 82 ILE A CA 1
ATOM 619 C C . ILE A 1 82 ? -2.852 12.094 5.793 1 98.94 82 ILE A C 1
ATOM 621 O O . ILE A 1 82 ? -3.844 11.82 6.477 1 98.94 82 ILE A O 1
ATOM 625 N N . ASN A 1 83 ? -2.938 12.773 4.688 1 98.94 83 ASN A N 1
ATOM 626 C CA . ASN A 1 83 ? -4.18 13.266 4.098 1 98.94 83 ASN A CA 1
ATOM 627 C C . ASN A 1 83 ? -4.605 12.422 2.902 1 98.94 83 ASN A C 1
ATOM 629 O O . ASN A 1 83 ? -3.963 12.453 1.852 1 98.94 83 ASN A O 1
ATOM 633 N N . VAL A 1 84 ? -5.707 11.602 3.08 1 98.94 84 VAL A N 1
ATOM 634 C CA . VAL A 1 84 ? -6.238 10.805 1.973 1 98.94 84 VAL A CA 1
ATOM 635 C C . VAL A 1 84 ? -7.043 11.703 1.035 1 98.94 84 VAL A C 1
ATOM 637 O O . VAL A 1 84 ? -7.992 12.367 1.462 1 98.94 84 VAL A O 1
ATOM 640 N N . LEU A 1 85 ? -6.691 11.664 -0.261 1 98.75 85 LEU A N 1
ATOM 641 C CA . LEU A 1 85 ? -7.25 12.641 -1.192 1 98.75 85 LEU A CA 1
ATOM 642 C C . LEU A 1 85 ? -8.562 12.141 -1.782 1 98.75 85 LEU A C 1
ATOM 644 O O . LEU A 1 85 ? -8.703 10.945 -2.066 1 98.75 85 LEU A O 1
ATOM 648 N N . ALA A 1 86 ? -9.445 13.125 -1.996 1 98.19 86 ALA A N 1
ATOM 649 C CA . ALA A 1 86 ? -10.719 12.859 -2.66 1 98.19 86 ALA A CA 1
ATOM 650 C C . ALA A 1 86 ? -10.602 13.062 -4.168 1 98.19 86 ALA A C 1
ATOM 652 O O . ALA A 1 86 ? -9.648 13.688 -4.645 1 98.19 86 ALA A O 1
ATOM 653 N N . HIS A 1 87 ? -11.648 12.547 -4.875 1 96.75 87 HIS A N 1
ATOM 654 C CA . HIS A 1 87 ? -11.656 12.539 -6.332 1 96.75 87 HIS A CA 1
ATOM 655 C C . HIS A 1 87 ? -11.477 13.945 -6.887 1 96.75 87 HIS A C 1
ATOM 657 O O . HIS A 1 87 ? -10.938 14.125 -7.984 1 96.75 87 HIS A O 1
ATOM 663 N N . ASP A 1 88 ? -11.852 14.984 -6.156 1 97.31 88 ASP A N 1
ATOM 664 C CA . ASP A 1 88 ? -11.859 16.359 -6.66 1 97.31 88 ASP A CA 1
ATOM 665 C C . ASP A 1 88 ? -10.578 17.094 -6.273 1 97.31 88 ASP A C 1
ATOM 667 O O . ASP A 1 88 ? -10.492 18.312 -6.402 1 97.31 88 ASP A O 1
ATOM 671 N N . GLN A 1 89 ? -9.617 16.375 -5.836 1 97.81 89 GLN A N 1
ATOM 672 C CA . GLN A 1 89 ? -8.375 17 -5.391 1 97.81 89 GLN A CA 1
ATOM 673 C C . GLN A 1 89 ? -7.211 16.641 -6.301 1 97.81 89 GLN A C 1
ATOM 675 O O . GLN A 1 89 ? -6.094 16.422 -5.828 1 97.81 89 GLN A O 1
ATOM 680 N N . ARG A 1 90 ? -7.41 16.547 -7.582 1 97.44 90 ARG A N 1
ATOM 681 C CA . ARG A 1 90 ? -6.371 16.25 -8.562 1 97.44 90 ARG A CA 1
ATOM 682 C C . ARG A 1 90 ? -5.273 17.312 -8.539 1 97.44 90 ARG A C 1
ATOM 684 O O . ARG A 1 90 ? -4.086 16.984 -8.641 1 97.44 90 ARG A O 1
ATOM 691 N N . ASP A 1 91 ? -5.68 18.594 -8.375 1 97.38 91 ASP A N 1
ATOM 692 C CA . ASP A 1 91 ? -4.707 19.672 -8.359 1 97.38 91 ASP A CA 1
ATOM 693 C C . ASP A 1 91 ? -3.795 19.578 -7.141 1 97.38 91 ASP A C 1
ATOM 695 O O . ASP A 1 91 ? -2.594 19.844 -7.234 1 97.38 91 ASP A O 1
ATOM 699 N N . VAL A 1 92 ? -4.344 19.234 -5.977 1 98.19 92 VAL A N 1
ATOM 700 C CA . VAL A 1 92 ? -3.553 19.047 -4.766 1 98.19 92 VAL A CA 1
ATOM 701 C C . VAL A 1 92 ? -2.545 17.922 -4.98 1 98.19 92 VAL A C 1
ATOM 703 O O . VAL A 1 92 ? -1.362 18.062 -4.656 1 98.19 92 VAL A O 1
ATOM 706 N N . CYS A 1 93 ? -2.973 16.812 -5.57 1 98 93 CYS A N 1
ATOM 707 C CA . CYS A 1 93 ? -2.105 15.672 -5.859 1 98 93 CYS A CA 1
ATOM 708 C C . CYS A 1 93 ? -0.918 16.094 -6.715 1 98 93 CYS A C 1
ATOM 710 O O . CYS A 1 93 ? 0.229 15.781 -6.391 1 98 93 CYS A O 1
ATOM 712 N N . ARG A 1 94 ? -1.19 16.844 -7.762 1 96.5 94 ARG A N 1
ATOM 713 C CA . ARG A 1 94 ? -0.147 17.281 -8.68 1 96.5 94 ARG A CA 1
ATOM 714 C C . ARG A 1 94 ? 0.812 18.25 -8 1 96.5 94 ARG A C 1
ATOM 716 O O . ARG A 1 94 ? 2.027 18.172 -8.203 1 96.5 94 ARG A O 1
ATOM 723 N N . THR A 1 95 ? 0.274 19.188 -7.227 1 97.12 95 THR A N 1
ATOM 724 C CA . THR A 1 95 ? 1.082 20.188 -6.527 1 97.12 95 THR A CA 1
ATOM 725 C C . THR A 1 95 ? 2.117 19.516 -5.633 1 97.12 95 THR A C 1
ATOM 727 O O . THR A 1 95 ? 3.305 19.844 -5.691 1 97.12 95 THR A O 1
ATOM 730 N N . PHE A 1 96 ? 1.756 18.5 -4.93 1 97.88 96 PHE A N 1
ATOM 731 C CA . PHE A 1 96 ? 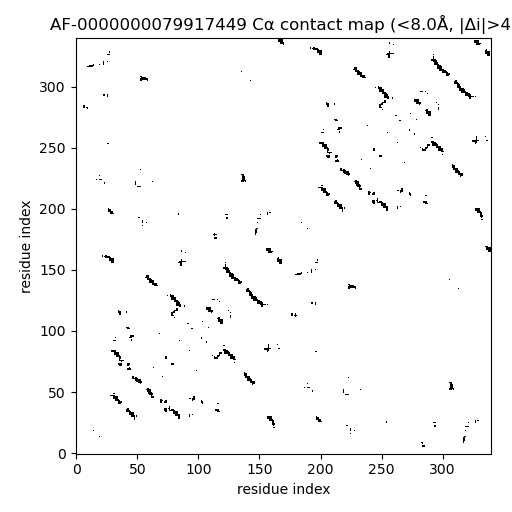2.643 17.891 -3.947 1 97.88 96 PHE A CA 1
ATOM 732 C C . PHE A 1 96 ? 3.492 16.797 -4.59 1 97.88 96 PHE A C 1
ATOM 734 O O . PHE A 1 96 ? 4.387 16.25 -3.949 1 97.88 96 PHE A O 1
ATOM 741 N N . ALA A 1 97 ? 3.189 16.453 -5.855 1 96 97 ALA A N 1
ATOM 742 C CA . ALA A 1 97 ? 4.012 15.484 -6.578 1 96 97 ALA A CA 1
ATOM 743 C C . ALA A 1 97 ? 5.191 16.172 -7.266 1 96 97 ALA A C 1
ATOM 745 O O . ALA A 1 97 ? 6.098 15.508 -7.77 1 96 97 ALA A O 1
ATOM 746 N N . THR A 1 98 ? 5.199 17.484 -7.254 1 91.94 98 THR A N 1
ATOM 747 C CA . THR A 1 98 ? 6.219 18.281 -7.941 1 91.94 98 THR A CA 1
ATOM 748 C C . THR A 1 98 ? 7.277 18.766 -6.957 1 91.94 98 THR A C 1
ATOM 750 O O . THR A 1 98 ? 6.945 19.234 -5.863 1 91.94 98 THR A O 1
ATOM 753 N N . SER A 1 99 ? 8.531 18.625 -7.371 1 89.56 99 SER A N 1
ATOM 754 C CA . SER A 1 99 ? 9.617 19.047 -6.496 1 89.56 99 SER A CA 1
ATOM 755 C C . SER A 1 99 ? 9.758 20.562 -6.484 1 89.56 99 SER A C 1
ATOM 757 O O . SER A 1 99 ? 9.523 21.234 -7.504 1 89.56 99 SER A O 1
ATOM 759 N N . GLY A 1 100 ? 10.094 21.094 -5.281 1 83.5 100 GLY A N 1
ATOM 760 C CA . GLY A 1 100 ? 10.461 22.5 -5.152 1 83.5 100 GLY A CA 1
ATOM 761 C C . GLY A 1 100 ? 9.266 23.422 -4.961 1 83.5 100 GLY A C 1
ATOM 762 O O . GLY A 1 100 ? 8.117 22.969 -4.988 1 83.5 100 GLY A O 1
ATOM 763 N N . GLY A 1 101 ? 9.531 24.656 -4.586 1 84.5 101 GLY A N 1
ATOM 764 C CA . GLY A 1 101 ? 8.508 25.688 -4.449 1 84.5 101 GLY A CA 1
ATOM 765 C C . GLY A 1 101 ? 7.746 25.594 -3.143 1 84.5 101 GLY A C 1
ATOM 766 O O . GLY A 1 101 ? 7.953 24.672 -2.357 1 84.5 101 GLY A O 1
ATOM 767 N N . ASP A 1 102 ? 6.977 26.641 -2.941 1 93 102 ASP A N 1
ATOM 768 C CA . ASP A 1 102 ? 6.055 26.656 -1.81 1 93 102 ASP A CA 1
ATOM 769 C C . ASP A 1 102 ? 4.754 25.938 -2.154 1 93 102 ASP A C 1
ATOM 771 O O . ASP A 1 102 ? 3.789 26.562 -2.596 1 93 102 ASP A O 1
ATOM 775 N N . LYS A 1 103 ? 4.695 24.656 -1.833 1 95.5 103 LYS A N 1
ATOM 776 C CA . LYS A 1 103 ? 3.564 23.797 -2.197 1 95.5 103 LYS A CA 1
ATOM 777 C C . LYS A 1 103 ? 2.32 24.172 -1.395 1 95.5 103 LYS A C 1
ATOM 779 O O . LYS A 1 103 ? 1.203 23.812 -1.771 1 95.5 103 LYS A O 1
ATOM 784 N N . PHE A 1 104 ? 2.48 24.859 -0.373 1 97.5 104 PHE A N 1
ATOM 785 C CA . PHE A 1 104 ? 1.375 25.156 0.53 1 97.5 104 PHE A CA 1
ATOM 786 C C . PHE A 1 104 ? 0.771 26.516 0.218 1 97.5 104 PHE A C 1
ATOM 788 O O . PHE A 1 104 ? -0.259 26.891 0.784 1 97.5 104 PHE A O 1
ATOM 795 N N . ALA A 1 105 ? 1.375 27.219 -0.705 1 95.31 105 ALA A N 1
ATOM 796 C CA . ALA A 1 105 ? 0.935 28.578 -1.021 1 95.31 105 ALA A CA 1
ATOM 797 C C . ALA A 1 105 ? -0.495 28.578 -1.554 1 95.31 105 ALA A C 1
ATOM 799 O O . ALA A 1 105 ? -1.274 29.484 -1.252 1 95.31 105 ALA A O 1
ATOM 800 N N . ASP A 1 106 ? -0.912 27.547 -2.307 1 89.56 106 ASP A N 1
ATOM 801 C CA . ASP A 1 106 ? -2.217 27.562 -2.959 1 89.56 106 ASP A CA 1
ATOM 802 C C . ASP A 1 106 ? -3.098 26.422 -2.461 1 89.56 106 ASP A C 1
ATOM 804 O O . ASP A 1 106 ? -4.012 25.984 -3.162 1 89.56 106 ASP A O 1
ATOM 808 N N . VAL A 1 107 ? -2.736 25.922 -1.354 1 96.56 107 VAL A N 1
ATOM 809 C CA . VAL A 1 107 ? -3.535 24.844 -0.779 1 96.56 107 VAL A CA 1
ATOM 810 C C . VAL A 1 107 ? -4.008 25.234 0.617 1 96.56 107 VAL A C 1
ATOM 812 O O . VAL A 1 107 ? -3.219 25.719 1.436 1 96.56 107 VAL A O 1
ATOM 815 N N . GLY A 1 108 ? -5.34 25.109 0.827 1 98.06 108 GLY A N 1
ATOM 816 C CA . GLY A 1 108 ? -5.855 25.359 2.164 1 98.06 108 GLY A CA 1
ATOM 817 C C . GLY A 1 108 ? -5.449 24.297 3.168 1 98.06 108 GLY A C 1
ATOM 818 O O . GLY A 1 108 ? -5.48 23.094 2.865 1 98.06 108 GLY A O 1
ATOM 819 N N . TRP A 1 109 ? -5.047 24.75 4.363 1 98.56 109 TRP A N 1
ATOM 820 C CA . TRP A 1 109 ? -4.68 23.812 5.422 1 98.56 109 TRP A CA 1
ATOM 821 C C . TRP A 1 109 ? -4.793 24.469 6.793 1 98.56 109 TRP A C 1
ATOM 823 O O . TRP A 1 109 ? -4.832 25.703 6.898 1 98.56 109 TRP A O 1
ATOM 833 N N . SER A 1 110 ? -4.934 23.672 7.824 1 98.31 110 SER A N 1
ATOM 834 C CA . SER A 1 110 ? -4.875 24.062 9.234 1 98.31 110 SER A CA 1
ATOM 835 C C . SER A 1 110 ? -4.07 23.062 10.047 1 98.31 110 SER A C 1
ATOM 837 O O . SER A 1 110 ? -3.723 21.984 9.555 1 98.31 110 SER A O 1
ATOM 839 N N . TYR A 1 111 ? -3.703 23.391 11.25 1 98.06 111 TYR A N 1
ATOM 840 C CA . TYR A 1 111 ? -2.969 22.469 12.109 1 98.06 111 TYR A CA 1
ATOM 841 C C . TYR A 1 111 ? -3.875 21.344 12.594 1 98.06 111 TYR A C 1
ATOM 843 O O . TYR A 1 111 ? -4.973 21.594 13.102 1 98.06 111 TYR A O 1
ATOM 851 N N . ALA A 1 112 ? -3.377 20.172 12.406 1 97.81 112 ALA A N 1
ATOM 852 C CA . ALA A 1 112 ? -4.004 19.047 13.102 1 97.81 112 ALA A CA 1
ATOM 853 C C . ALA A 1 112 ? -3.742 19.109 14.602 1 97.81 112 ALA A C 1
ATOM 855 O O . ALA A 1 112 ? -3.033 20 15.07 1 97.81 112 ALA A O 1
ATOM 856 N N . ASP A 1 113 ? -4.324 18.172 15.312 1 96.5 113 ASP A N 1
ATOM 857 C CA . ASP A 1 113 ? -4.16 18.172 16.766 1 96.5 113 ASP A CA 1
ATOM 858 C C . ASP A 1 113 ? -2.697 17.984 17.156 1 96.5 113 ASP A C 1
ATOM 860 O O . ASP A 1 113 ? -2.246 18.516 18.172 1 96.5 113 ASP A O 1
ATOM 864 N N . ASN A 1 114 ? -1.933 17.281 16.375 1 97.06 114 ASN A N 1
ATOM 865 C CA . ASN A 1 114 ? -0.542 17 16.719 1 97.06 114 ASN A CA 1
ATOM 866 C C . ASN A 1 114 ? 0.398 18.062 16.156 1 97.06 114 ASN A C 1
ATOM 868 O O . ASN A 1 114 ? 1.618 17.891 16.188 1 97.06 114 ASN A O 1
ATOM 872 N N . GLY A 1 115 ? -0.118 19.031 15.523 1 97.31 115 GLY A N 1
ATOM 873 C CA . GLY A 1 115 ? 0.681 20.141 15.039 1 97.31 115 GLY A CA 1
ATOM 874 C C . GLY A 1 115 ? 1.056 20.016 13.57 1 97.31 115 GLY A C 1
ATOM 875 O O . GLY A 1 115 ? 1.573 20.969 12.977 1 97.31 115 GLY A O 1
ATOM 876 N N . ALA A 1 116 ? 0.829 18.922 12.914 1 98.62 116 ALA A N 1
ATOM 877 C CA . ALA A 1 116 ? 1.115 18.75 11.5 1 98.62 116 ALA A CA 1
ATOM 878 C C . ALA A 1 116 ? 0.071 19.438 10.633 1 98.62 116 ALA A C 1
ATOM 880 O O . ALA A 1 116 ? -1.064 19.656 11.062 1 98.62 116 ALA A O 1
ATOM 881 N N . PRO A 1 117 ? 0.44 19.859 9.453 1 98.75 117 PRO A N 1
ATOM 882 C CA . PRO A 1 117 ? -0.542 20.469 8.562 1 98.75 117 PRO A CA 1
ATOM 883 C C . PRO A 1 117 ? -1.608 19.484 8.086 1 98.75 117 PRO A C 1
ATOM 885 O O . PRO A 1 117 ? -1.281 18.438 7.523 1 98.75 117 PRO A O 1
ATOM 888 N N . ALA A 1 118 ? -2.857 19.766 8.328 1 98.81 118 ALA A N 1
ATOM 889 C CA . ALA A 1 118 ? -4.016 19.047 7.82 1 98.81 118 ALA A CA 1
ATOM 890 C C . ALA A 1 118 ? -4.648 19.781 6.637 1 98.81 118 ALA A C 1
ATOM 892 O O . ALA A 1 118 ? -5.055 20.938 6.758 1 98.81 118 ALA A O 1
ATOM 893 N N . LEU A 1 119 ? -4.742 19.109 5.5 1 98.81 119 LEU A N 1
ATOM 894 C CA . LEU A 1 119 ? -5.18 19.75 4.27 1 98.81 119 LEU A CA 1
ATOM 895 C C . LEU A 1 119 ? -6.703 19.828 4.207 1 98.81 119 LEU A C 1
ATOM 897 O O . LEU A 1 119 ? -7.395 18.875 4.539 1 98.81 119 LEU A O 1
ATOM 901 N N . ASP A 1 120 ? -7.152 20.922 3.742 1 98.5 120 ASP A N 1
ATOM 902 C CA . ASP A 1 120 ? -8.586 21.078 3.514 1 98.5 120 ASP A CA 1
ATOM 903 C C . ASP A 1 120 ? -9.062 20.141 2.398 1 98.5 120 ASP A C 1
ATOM 905 O O . ASP A 1 120 ? -8.367 19.953 1.401 1 98.5 120 ASP A O 1
ATOM 909 N N . GLY A 1 121 ? -10.25 19.547 2.615 1 98.06 121 GLY A N 1
ATOM 910 C CA . GLY A 1 121 ? -10.898 18.828 1.532 1 98.06 121 GLY A CA 1
ATOM 911 C C . GLY A 1 121 ? -10.523 17.359 1.496 1 98.06 121 GLY A C 1
ATOM 912 O O . GLY A 1 121 ? -11.086 16.578 0.718 1 98.06 121 GLY A O 1
ATOM 913 N N . ALA A 1 122 ? -9.617 16.953 2.369 1 98.62 122 ALA A N 1
ATOM 914 C CA . ALA A 1 122 ? -9.195 15.562 2.393 1 98.62 122 ALA A CA 1
ATOM 915 C C . ALA A 1 122 ? -10.367 14.641 2.736 1 98.62 122 ALA A C 1
ATOM 917 O O . ALA A 1 122 ? -11.312 15.055 3.418 1 98.62 122 ALA A O 1
ATOM 918 N N . LEU A 1 123 ? -10.312 13.461 2.217 1 98.31 123 LEU A N 1
ATOM 919 C CA . LEU A 1 123 ? -11.305 12.43 2.51 1 98.31 123 LEU A CA 1
ATOM 920 C C . LEU A 1 123 ? -11.188 11.961 3.957 1 98.31 123 LEU A C 1
ATOM 922 O O . LEU A 1 123 ? -12.203 11.758 4.633 1 98.31 123 LEU A O 1
ATOM 926 N N . ALA A 1 124 ? -10.039 11.719 4.43 1 98.75 124 ALA A N 1
ATOM 927 C CA . ALA A 1 124 ? -9.68 11.281 5.777 1 98.75 124 ALA A CA 1
ATOM 928 C C . ALA A 1 124 ? -8.297 11.797 6.168 1 98.75 124 ALA A C 1
ATOM 930 O O . ALA A 1 124 ? -7.504 12.18 5.305 1 98.75 124 ALA A O 1
ATOM 931 N N . GLN A 1 125 ? -8.078 11.867 7.445 1 98.88 125 GLN A N 1
ATOM 932 C CA . GLN A 1 125 ? -6.793 12.297 7.977 1 98.88 125 GLN A CA 1
ATOM 933 C C . GLN A 1 125 ? -6.309 11.359 9.078 1 98.88 125 GLN A C 1
ATOM 935 O O . GLN A 1 125 ? -7.102 10.914 9.906 1 98.88 125 GLN A O 1
ATOM 940 N N . VAL A 1 126 ? -5.043 11.078 9.078 1 98.81 126 VAL A N 1
ATOM 941 C CA . VAL A 1 126 ? -4.387 10.227 10.062 1 98.81 126 VAL A CA 1
ATOM 942 C C . VAL A 1 126 ? -3.188 10.953 10.656 1 98.81 126 VAL A C 1
ATOM 944 O O . VAL A 1 126 ? -2.24 11.297 9.945 1 98.81 126 VAL A O 1
ATOM 947 N N . GLU A 1 127 ? -3.211 11.234 11.898 1 98.75 127 GLU A N 1
ATOM 948 C CA . GLU A 1 127 ? -2.07 11.766 12.641 1 98.75 127 GLU A CA 1
ATOM 949 C C . GLU A 1 127 ? -1.193 10.641 13.188 1 98.75 127 GLU A C 1
ATOM 951 O O . GLU A 1 127 ? -1.703 9.641 13.688 1 98.75 127 GLU A O 1
ATOM 956 N N . ALA A 1 128 ? 0.101 10.891 13.047 1 98.69 128 ALA A N 1
ATOM 957 C CA . ALA A 1 128 ? 0.977 9.797 13.461 1 98.69 128 ALA A CA 1
ATOM 958 C C . ALA A 1 128 ? 2.359 10.312 13.844 1 98.69 128 ALA A C 1
ATOM 960 O O . ALA A 1 128 ? 2.715 11.453 13.516 1 98.69 128 ALA A O 1
ATOM 961 N N . THR A 1 129 ? 3.094 9.461 14.562 1 98.38 129 THR A N 1
ATOM 962 C CA . THR A 1 129 ? 4.5 9.68 14.875 1 98.38 129 THR A CA 1
ATOM 963 C C . THR A 1 129 ? 5.379 8.633 14.203 1 98.38 129 THR A C 1
ATOM 965 O O . THR A 1 129 ? 5.172 7.43 14.398 1 98.38 129 THR A O 1
ATOM 968 N N . VAL A 1 130 ? 6.359 9.094 13.43 1 98.38 130 VAL A N 1
ATOM 969 C CA . VAL A 1 130 ? 7.281 8.164 12.781 1 98.38 130 VAL A CA 1
ATOM 970 C C . VAL A 1 130 ? 8.156 7.488 13.828 1 98.38 130 VAL A C 1
ATOM 972 O O . VAL A 1 130 ? 8.789 8.164 14.648 1 98.38 130 VAL A O 1
ATOM 975 N N . GLU A 1 131 ? 8.258 6.203 13.781 1 97.5 131 GLU A N 1
ATOM 976 C CA . GLU A 1 131 ? 8.984 5.5 14.828 1 97.5 131 GLU A CA 1
ATOM 977 C C . GLU A 1 131 ? 10.195 4.762 14.258 1 97.5 131 GLU A C 1
ATOM 979 O O . GLU A 1 131 ? 11.25 4.691 14.891 1 97.5 131 GLU A O 1
ATOM 984 N N . VAL A 1 132 ? 10.047 4.148 13.109 1 96.75 132 VAL A N 1
ATOM 985 C CA . VAL A 1 132 ? 11.094 3.297 12.555 1 96.75 132 VAL A CA 1
ATOM 986 C C . VAL A 1 132 ? 11.234 3.557 11.062 1 96.75 132 VAL A C 1
ATOM 988 O O . VAL A 1 132 ? 10.242 3.812 10.375 1 96.75 132 VAL A O 1
ATOM 991 N N . GLU A 1 133 ? 12.461 3.504 10.57 1 97.38 133 GLU A N 1
ATOM 992 C CA . GLU A 1 133 ? 12.734 3.494 9.133 1 97.38 133 GLU A CA 1
ATOM 993 C C . GLU A 1 133 ? 13.586 2.289 8.75 1 97.38 133 GLU A C 1
ATOM 995 O O . GLU A 1 133 ? 14.547 1.946 9.445 1 97.38 133 GLU A O 1
ATOM 1000 N N . HIS A 1 134 ? 13.172 1.643 7.699 1 98.06 134 HIS A N 1
ATOM 1001 C CA . HIS A 1 134 ? 13.961 0.565 7.113 1 98.06 134 HIS A CA 1
ATOM 1002 C C . HIS A 1 134 ? 14.453 0.934 5.715 1 98.06 134 HIS A C 1
ATOM 1004 O O . HIS A 1 134 ? 13.68 1.466 4.91 1 98.06 134 HIS A O 1
ATOM 1010 N N . ASP A 1 135 ? 15.742 0.616 5.449 1 96.56 135 ASP A N 1
ATOM 1011 C CA . ASP A 1 135 ? 16.234 0.801 4.09 1 96.56 135 ASP A CA 1
ATOM 1012 C C . ASP A 1 135 ? 15.617 -0.208 3.133 1 96.56 135 ASP A C 1
ATOM 1014 O O . ASP A 1 135 ? 15.438 -1.377 3.482 1 96.56 135 ASP A O 1
ATOM 1018 N N . ALA A 1 136 ? 15.281 0.282 1.926 1 97.56 136 ALA A N 1
ATOM 1019 C CA 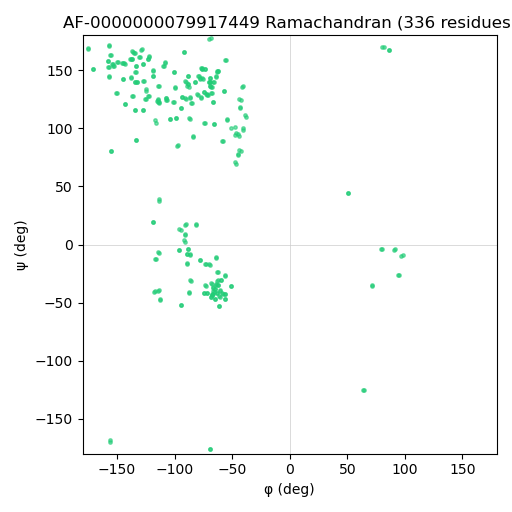. ALA A 1 136 ? 14.703 -0.594 0.915 1 97.56 136 ALA A CA 1
ATOM 1020 C C . ALA A 1 136 ? 14.953 -0.058 -0.491 1 97.56 136 ALA A C 1
ATOM 1022 O O . ALA A 1 136 ? 14.062 0.533 -1.108 1 97.56 136 ALA A O 1
ATOM 1023 N N . GLY A 1 137 ? 16.156 -0.317 -0.997 1 97.62 137 GLY A N 1
ATOM 1024 C CA . GLY A 1 137 ? 16.531 0.132 -2.33 1 97.62 137 GLY A CA 1
ATOM 1025 C C . GLY A 1 137 ? 16.562 1.643 -2.463 1 97.62 137 GLY A C 1
ATOM 1026 O O . GLY A 1 137 ? 17.234 2.322 -1.689 1 97.62 137 GLY A O 1
ATOM 1027 N N . ASP A 1 138 ? 15.805 2.131 -3.459 1 98.25 138 ASP A N 1
ATOM 1028 C CA . ASP A 1 138 ? 15.828 3.564 -3.73 1 98.25 138 ASP A CA 1
ATOM 1029 C C . ASP A 1 138 ? 14.75 4.293 -2.932 1 98.25 138 ASP A C 1
ATOM 1031 O O . ASP A 1 138 ? 14.523 5.488 -3.135 1 98.25 138 ASP A O 1
ATOM 1035 N N . HIS A 1 139 ? 14.078 3.623 -2.004 1 98.38 139 HIS A N 1
ATOM 1036 C CA . HIS A 1 139 ? 13.156 4.195 -1.031 1 98.38 139 HIS A CA 1
ATOM 1037 C C . HIS A 1 139 ? 13.484 3.73 0.383 1 98.38 139 HIS A C 1
ATOM 1039 O O . HIS A 1 139 ? 14.391 2.918 0.576 1 98.38 139 HIS A O 1
ATOM 1045 N N . THR A 1 140 ? 12.914 4.34 1.35 1 97.94 140 THR A N 1
ATOM 1046 C CA . THR A 1 140 ? 12.836 3.822 2.711 1 97.94 140 THR A CA 1
ATOM 1047 C C . THR A 1 140 ? 11.414 3.404 3.055 1 97.94 140 THR A C 1
ATOM 1049 O O . THR A 1 140 ? 10.461 3.842 2.406 1 97.94 140 THR A O 1
ATOM 1052 N N . ILE A 1 141 ? 11.305 2.455 3.98 1 98.75 141 ILE A N 1
ATOM 1053 C CA . ILE A 1 141 ? 10.008 2.145 4.574 1 98.75 141 ILE A CA 1
ATOM 1054 C C . ILE A 1 141 ? 9.875 2.85 5.922 1 98.75 141 ILE A C 1
ATOM 1056 O O . ILE A 1 141 ? 10.578 2.51 6.879 1 98.75 141 ILE A O 1
ATOM 1060 N N . ALA A 1 142 ? 9.047 3.865 6.004 1 98.81 142 ALA A N 1
ATOM 1061 C CA . ALA A 1 142 ? 8.758 4.562 7.254 1 98.81 142 ALA A CA 1
ATOM 1062 C C . ALA A 1 142 ? 7.562 3.93 7.969 1 98.81 142 ALA A C 1
ATOM 1064 O O . ALA A 1 142 ? 6.496 3.75 7.371 1 98.81 142 ALA A O 1
ATOM 1065 N N . VAL A 1 143 ? 7.719 3.543 9.211 1 98.81 143 VAL A N 1
ATOM 1066 C CA . VAL A 1 143 ? 6.652 3.023 10.055 1 98.81 143 VAL A CA 1
ATOM 1067 C C . VAL A 1 143 ? 6.27 4.066 11.109 1 98.81 143 VAL A C 1
ATOM 1069 O O . VAL A 1 143 ? 7.133 4.566 11.836 1 98.81 143 VAL A O 1
ATOM 1072 N N . ALA A 1 144 ? 4.996 4.363 11.141 1 98.75 144 ALA A N 1
ATOM 1073 C CA . ALA A 1 144 ? 4.527 5.422 12.031 1 98.75 144 ALA A CA 1
ATOM 1074 C C . ALA A 1 144 ? 3.391 4.926 12.922 1 98.75 144 ALA A C 1
ATOM 1076 O O . ALA A 1 144 ? 2.518 4.18 12.469 1 98.75 144 ALA A O 1
ATOM 1077 N N . ARG A 1 145 ? 3.42 5.344 14.148 1 98.25 145 ARG A N 1
ATOM 1078 C CA . ARG A 1 145 ? 2.355 5.027 15.094 1 98.25 145 ARG A CA 1
ATOM 1079 C C . ARG A 1 145 ? 1.22 6.039 15 1 98.25 145 ARG A C 1
ATOM 1081 O O . ARG A 1 145 ? 1.439 7.242 15.148 1 98.25 145 ARG A O 1
ATOM 1088 N N . VAL A 1 146 ? 0.018 5.543 14.812 1 98.56 146 VAL A N 1
ATOM 1089 C CA . VAL A 1 146 ? -1.146 6.414 14.688 1 98.56 146 VAL A CA 1
ATOM 1090 C C . VAL A 1 146 ? -1.528 6.973 16.062 1 98.56 146 VAL A C 1
ATOM 1092 O O . VAL A 1 146 ? -1.653 6.223 17.031 1 98.56 146 VAL A O 1
ATOM 1095 N N . THR A 1 147 ? -1.723 8.289 16.078 1 97.88 147 THR A N 1
ATOM 1096 C CA . THR A 1 147 ? -2.061 8.953 17.328 1 97.88 147 THR A CA 1
ATOM 1097 C C . THR A 1 147 ? -3.449 9.578 17.25 1 97.88 147 THR A C 1
ATOM 1099 O O . THR A 1 147 ? -4.008 9.992 18.266 1 97.88 147 THR A O 1
ATOM 1102 N N . GLY A 1 148 ? -4.004 9.672 16.094 1 97.88 148 GLY A N 1
ATOM 1103 C CA . GLY A 1 148 ? -5.336 10.195 15.828 1 97.88 148 GLY A CA 1
ATOM 1104 C C . GLY A 1 148 ? -5.797 9.969 14.398 1 97.88 148 GLY A C 1
ATOM 1105 O O . GLY A 1 148 ? -4.973 9.844 13.484 1 97.88 148 GLY A O 1
ATOM 1106 N N . LEU A 1 149 ? -7.074 9.859 14.242 1 98.25 149 LEU A N 1
ATOM 1107 C CA . LEU A 1 149 ? -7.59 9.688 12.891 1 98.25 149 LEU A CA 1
ATOM 1108 C C . LEU A 1 149 ? -9.047 10.125 12.812 1 98.25 149 LEU A C 1
ATOM 1110 O O . LEU A 1 149 ? -9.773 10.062 13.805 1 98.25 149 LEU A O 1
ATOM 1114 N N . ARG A 1 150 ? -9.422 10.539 11.617 1 97.25 150 ARG A N 1
ATOM 1115 C CA . ARG A 1 150 ? -10.805 10.93 11.383 1 97.25 150 ARG A CA 1
ATOM 1116 C C . ARG A 1 150 ? -11.164 10.82 9.906 1 97.25 150 ARG A C 1
ATOM 1118 O O . ARG A 1 150 ? -10.328 11.07 9.039 1 97.25 150 ARG A O 1
ATOM 1125 N N . ALA A 1 151 ? -12.391 10.43 9.633 1 98.06 151 ALA A N 1
ATOM 1126 C CA . ALA A 1 151 ? -13.023 10.555 8.328 1 98.06 151 ALA A CA 1
ATOM 1127 C C . ALA A 1 151 ? -13.711 11.914 8.172 1 98.06 151 ALA A C 1
ATOM 1129 O O . ALA A 1 151 ? -14.406 12.359 9.086 1 98.06 151 ALA A O 1
ATOM 1130 N N . LEU A 1 152 ? -13.516 12.539 7.027 1 97.94 152 LEU A N 1
ATOM 1131 C CA . LEU A 1 152 ? -13.945 13.93 6.914 1 97.94 152 LEU A CA 1
ATOM 1132 C C . LEU A 1 152 ? -15.094 14.062 5.922 1 97.94 152 LEU A C 1
ATOM 1134 O O . LEU A 1 152 ? -15.953 14.938 6.07 1 97.94 152 LEU A O 1
ATOM 1138 N N . ARG A 1 153 ? -15.008 13.281 4.812 1 95.5 153 ARG A N 1
ATOM 1139 C CA . ARG A 1 153 ? -15.977 13.43 3.732 1 95.5 153 ARG A CA 1
ATOM 1140 C C . ARG A 1 153 ? -16.484 12.07 3.264 1 95.5 153 ARG A C 1
ATOM 1142 O O . ARG A 1 153 ? -15.758 11.07 3.328 1 95.5 153 ARG A O 1
ATOM 1149 N N . ASP A 1 154 ? -17.75 12.148 2.84 1 93.69 154 ASP A N 1
ATOM 1150 C CA . ASP A 1 154 ? -18.281 11.031 2.076 1 93.69 154 ASP A CA 1
ATOM 1151 C C . ASP A 1 154 ? -18.203 11.297 0.575 1 93.69 154 ASP A C 1
ATOM 1153 O O . ASP A 1 154 ? -19.125 11.883 -0.005 1 93.69 154 ASP A O 1
ATOM 1157 N N . ALA A 1 155 ? -17.156 11.031 -0.037 1 94.75 155 ALA A N 1
ATOM 1158 C CA . ALA A 1 155 ? -16.844 11.242 -1.451 1 94.75 155 ALA A CA 1
ATOM 1159 C C . ALA A 1 155 ? -15.953 10.133 -1.992 1 94.75 155 ALA A C 1
ATOM 1161 O O . ALA A 1 155 ? -15.305 9.422 -1.224 1 94.75 155 ALA A O 1
ATOM 1162 N N . PRO A 1 156 ? -15.992 9.906 -3.334 1 95.69 156 PRO A N 1
ATOM 1163 C CA . PRO A 1 156 ? -15.062 8.914 -3.895 1 95.69 156 PRO A CA 1
ATOM 1164 C C . PRO A 1 156 ? -13.602 9.312 -3.721 1 95.69 156 PRO A C 1
ATOM 1166 O O . PRO A 1 156 ? -13.281 10.508 -3.699 1 95.69 156 PRO A O 1
ATOM 1169 N N . PRO A 1 157 ? -12.773 8.305 -3.594 1 97.62 157 PRO A N 1
ATOM 1170 C CA . PRO A 1 157 ? -11.336 8.594 -3.502 1 97.62 157 PRO A CA 1
ATOM 1171 C C . PRO A 1 157 ? -10.719 8.945 -4.852 1 97.62 157 PRO A C 1
ATOM 1173 O O . PRO A 1 157 ? -11.25 8.562 -5.898 1 97.62 157 PRO A O 1
ATOM 1176 N N . LEU A 1 158 ? -9.664 9.758 -4.832 1 98 158 LEU A N 1
ATOM 1177 C CA . LEU A 1 158 ? -8.773 9.883 -5.984 1 98 158 LEU A CA 1
ATOM 1178 C C . LEU A 1 158 ? -7.926 8.625 -6.145 1 98 158 LEU A C 1
ATOM 1180 O O . LEU A 1 158 ? -7.336 8.141 -5.176 1 98 158 LEU A O 1
ATOM 1184 N N . LEU A 1 159 ? -7.941 8.086 -7.387 1 98.25 159 LEU A N 1
ATOM 1185 C CA . LEU A 1 159 ? -7.238 6.832 -7.633 1 98.25 159 LEU A CA 1
ATOM 1186 C C . LEU A 1 159 ? -6.141 7.023 -8.672 1 98.25 159 LEU A C 1
ATOM 1188 O O . LEU A 1 159 ? -6.23 7.914 -9.523 1 98.25 159 LEU A O 1
ATOM 1192 N N . VAL A 1 160 ? -5.113 6.23 -8.523 1 97.19 160 VAL A N 1
ATOM 1193 C CA . VAL A 1 160 ? -4.059 6.113 -9.523 1 97.19 160 VAL A CA 1
ATOM 1194 C C . VAL A 1 160 ? -4.066 4.711 -10.117 1 97.19 160 VAL A C 1
ATOM 1196 O O . VAL A 1 160 ? -3.953 3.719 -9.391 1 97.19 160 VAL A O 1
ATOM 1199 N N . TYR A 1 161 ? -4.203 4.629 -11.375 1 96.69 161 TYR A N 1
ATOM 1200 C CA . TYR A 1 161 ? -4.223 3.369 -12.109 1 96.69 161 TYR A CA 1
ATOM 1201 C C . TYR A 1 161 ? -3.514 3.51 -13.453 1 96.69 161 TYR A C 1
ATOM 1203 O O . TYR A 1 161 ? -3.854 4.387 -14.258 1 96.69 161 TYR A O 1
ATOM 1211 N N . ARG A 1 162 ? -2.471 2.689 -13.648 1 95.12 162 ARG A N 1
ATOM 1212 C CA . ARG A 1 162 ? -1.687 2.688 -14.875 1 95.12 162 ARG A CA 1
ATOM 1213 C C . ARG A 1 162 ? -1.239 4.098 -15.242 1 95.12 162 ARG A C 1
ATOM 1215 O O . ARG A 1 162 ? -1.388 4.523 -16.391 1 95.12 162 ARG A O 1
ATOM 1222 N N . GLY A 1 163 ? -0.764 4.82 -14.242 1 91.25 163 GLY A N 1
ATOM 1223 C CA . GLY A 1 163 ? -0.16 6.133 -14.422 1 91.25 163 GLY A CA 1
ATOM 1224 C C . GLY A 1 163 ? -1.182 7.242 -14.578 1 91.25 163 GLY A C 1
ATOM 1225 O O . GLY A 1 163 ? -0.818 8.414 -14.695 1 91.25 163 GLY A O 1
ATOM 1226 N N . GLY A 1 164 ? -2.422 6.875 -14.609 1 93.06 164 GLY A N 1
ATOM 1227 C CA . GLY A 1 164 ? -3.48 7.863 -14.742 1 93.06 164 GLY A CA 1
ATOM 1228 C C . GLY A 1 164 ? -4.281 8.055 -13.469 1 93.06 164 GLY A C 1
ATOM 1229 O O . GLY A 1 164 ? -4.324 7.164 -12.617 1 93.06 164 GLY A O 1
ATOM 1230 N N . LEU A 1 165 ? -4.938 9.242 -13.312 1 91.62 165 LEU A N 1
ATOM 1231 C CA . LEU A 1 165 ? -5.832 9.516 -12.195 1 91.62 165 LEU A CA 1
ATOM 1232 C C . LEU A 1 165 ? -7.27 9.125 -12.539 1 91.62 165 LEU A C 1
ATOM 1234 O O . LEU A 1 165 ? -7.695 9.266 -13.688 1 91.62 165 LEU A O 1
ATOM 1238 N N . GLY A 1 166 ? -7.926 8.578 -11.594 1 90.19 166 GLY A N 1
ATOM 1239 C CA . GLY A 1 166 ? -9.312 8.195 -11.773 1 90.19 166 GLY A CA 1
ATOM 1240 C C . GLY A 1 166 ? -10.086 8.102 -10.461 1 90.19 166 GLY A C 1
ATOM 1241 O O . GLY A 1 166 ? -9.672 8.672 -9.453 1 90.19 166 GLY A O 1
ATOM 1242 N N . LEU A 1 167 ? -11.328 7.512 -10.516 1 85 167 LEU A N 1
ATOM 1243 C CA . LEU A 1 167 ? -12.156 7.426 -9.312 1 85 167 LEU A CA 1
ATOM 1244 C C . LEU A 1 167 ? -12.766 6.035 -9.18 1 85 167 LEU A C 1
ATOM 1246 O O . LEU A 1 167 ? -12.688 5.219 -10.102 1 85 167 LEU A O 1
ATOM 1250 N N . PHE A 1 168 ? -13.242 5.797 -7.984 1 85.94 168 PHE A N 1
ATOM 1251 C CA . PHE A 1 168 ? -13.891 4.543 -7.605 1 85.94 168 PHE A CA 1
ATOM 1252 C C . PHE A 1 168 ? -15.336 4.512 -8.086 1 85.94 168 PHE A C 1
ATOM 1254 O O . PHE A 1 168 ? -16.062 5.5 -7.949 1 85.94 168 PHE A O 1
ATOM 1261 N N . ALA A 1 169 ? -15.688 3.434 -8.781 1 80.12 169 ALA A N 1
ATOM 1262 C CA . ALA A 1 169 ? -17.094 3.164 -9.109 1 80.12 169 ALA A CA 1
ATOM 1263 C C . ALA A 1 169 ? -17.578 1.88 -8.438 1 80.12 169 ALA A C 1
ATOM 1265 O O . ALA A 1 169 ? -17.016 0.804 -8.672 1 80.12 169 ALA A O 1
ATOM 1266 N N . GLY A 1 170 ? -18.359 1.898 -7.391 1 70.56 170 GLY A N 1
ATOM 1267 C CA . GLY A 1 170 ? -18.922 0.789 -6.637 1 70.56 170 GLY A CA 1
ATOM 1268 C C . GLY A 1 170 ? -19.938 -0.019 -7.43 1 70.56 170 GLY A C 1
ATOM 1269 O O . GLY A 1 170 ? -20.484 0.463 -8.422 1 70.56 170 GLY A O 1
ATOM 1270 N N . MET B 1 1 ? 3.023 40.531 23.969 1 35.91 1 MET B N 1
ATOM 1271 C CA . MET B 1 1 ? 3.848 39.344 24.125 1 35.91 1 MET B CA 1
ATOM 1272 C C . MET B 1 1 ? 3.033 38.094 23.859 1 35.91 1 MET B C 1
ATOM 1274 O O . MET B 1 1 ? 2.262 37.656 24.719 1 35.91 1 MET B O 1
ATOM 1278 N N . THR B 1 2 ? 2.475 37.875 22.641 1 43.81 2 THR B N 1
ATOM 1279 C CA . THR B 1 2 ? 1.529 36.812 22.266 1 43.81 2 THR B CA 1
ATOM 1280 C C . THR B 1 2 ? 2.123 35.438 22.531 1 43.81 2 THR B C 1
ATOM 1282 O O . THR B 1 2 ? 3.205 35.125 22.047 1 43.81 2 THR B O 1
ATOM 1285 N N . ARG B 1 3 ? 1.939 34.875 23.766 1 38.25 3 ARG B N 1
ATOM 1286 C CA . ARG B 1 3 ? 2.371 33.562 24.188 1 38.25 3 ARG B CA 1
ATOM 1287 C C . ARG B 1 3 ? 2.045 32.5 23.125 1 38.25 3 ARG B C 1
ATOM 1289 O O . ARG B 1 3 ? 0.873 32.219 22.875 1 38.25 3 ARG B O 1
ATOM 1296 N N . THR B 1 4 ? 2.836 32.406 22.031 1 43.47 4 THR B N 1
ATOM 1297 C CA . THR B 1 4 ? 2.717 31.266 21.109 1 43.47 4 THR B CA 1
ATOM 1298 C C . THR B 1 4 ? 2.664 29.953 21.859 1 43.47 4 THR B C 1
ATOM 1300 O O . THR B 1 4 ? 3.654 29.531 22.469 1 43.47 4 THR B O 1
ATOM 1303 N N . GLU B 1 5 ? 1.577 29.688 22.578 1 45.25 5 GLU B N 1
ATOM 1304 C CA . GLU B 1 5 ? 1.371 28.453 23.344 1 45.25 5 GLU B CA 1
ATOM 1305 C C . GLU B 1 5 ? 1.87 27.25 22.562 1 45.25 5 GLU B C 1
ATOM 1307 O O . GLU B 1 5 ? 1.56 27.094 21.375 1 45.25 5 GLU B O 1
ATOM 1312 N N . GLU B 1 6 ? 3.025 26.719 22.828 1 49.84 6 GLU B N 1
ATOM 1313 C CA . GLU B 1 6 ? 3.529 25.453 22.328 1 49.84 6 GLU B CA 1
ATOM 1314 C C . GLU B 1 6 ? 2.418 24.406 22.25 1 49.84 6 GLU B C 1
ATOM 1316 O O . GLU B 1 6 ? 1.623 24.266 23.188 1 49.84 6 GLU B O 1
ATOM 1321 N N . PRO B 1 7 ? 1.932 23.969 21.078 1 51.94 7 PRO B N 1
ATOM 1322 C CA . PRO B 1 7 ? 0.881 22.953 21.047 1 51.94 7 PRO B CA 1
ATOM 1323 C C . PRO B 1 7 ? 1.123 21.828 22.031 1 51.94 7 PRO B C 1
ATOM 1325 O O . PRO B 1 7 ? 2.273 21.484 22.328 1 51.94 7 PRO B O 1
ATOM 1328 N N . ALA B 1 8 ? 0.264 21.578 23.016 1 51.38 8 ALA B N 1
ATOM 1329 C CA . ALA B 1 8 ? 0.262 20.5 24 1 51.38 8 ALA B CA 1
ATOM 1330 C C . ALA B 1 8 ? 0.658 19.172 23.375 1 51.38 8 ALA B C 1
ATOM 1332 O O . ALA B 1 8 ? 0.49 18.984 22.156 1 51.38 8 ALA B O 1
ATOM 1333 N N . PRO B 1 9 ? 1.534 18.391 24.062 1 49.91 9 PRO B N 1
ATOM 1334 C CA . PRO B 1 9 ? 1.898 17.062 23.547 1 49.91 9 PRO B CA 1
ATOM 1335 C C . PRO B 1 9 ? 0.696 16.297 23.016 1 49.91 9 PRO B C 1
ATOM 1337 O O . PRO B 1 9 ? -0.421 16.469 23.5 1 49.91 9 PRO B O 1
ATOM 1340 N N . PRO B 1 10 ? 0.752 15.859 21.781 1 47.97 10 PRO B N 1
ATOM 1341 C CA . PRO B 1 10 ? -0.413 15.203 21.188 1 47.97 10 PRO B CA 1
ATOM 1342 C C . PRO B 1 10 ? -1.028 14.141 22.094 1 47.97 10 PRO B C 1
ATOM 1344 O O . PRO B 1 10 ? -0.312 13.289 22.625 1 47.97 10 PRO B O 1
ATOM 1347 N N . VAL B 1 11 ? -1.997 14.477 22.844 1 45.72 11 VAL B N 1
ATOM 1348 C CA . VAL B 1 11 ? -2.834 13.492 23.516 1 45.72 11 VAL B CA 1
ATOM 1349 C C . VAL B 1 11 ? -3.199 12.375 22.547 1 45.72 11 VAL B C 1
ATOM 1351 O O . VAL B 1 11 ? -3.758 12.625 21.484 1 45.72 11 VAL B O 1
ATOM 1354 N N . VAL B 1 12 ? -2.428 11.258 22.562 1 53.62 12 VAL B N 1
ATOM 1355 C CA . VAL B 1 12 ? -2.912 10.078 21.828 1 53.62 12 VAL B CA 1
ATOM 1356 C C . VAL B 1 12 ? -4.402 9.883 22.109 1 53.62 12 VAL B C 1
ATOM 1358 O O . VAL B 1 12 ? -4.801 9.625 23.25 1 53.62 12 VAL B O 1
ATOM 1361 N N . ARG B 1 13 ? -5.305 10.641 21.391 1 60.75 13 ARG B N 1
ATOM 1362 C CA . ARG B 1 13 ? -6.727 10.344 21.547 1 60.75 13 ARG B CA 1
ATOM 1363 C C . ARG B 1 13 ? -7.012 8.867 21.266 1 60.75 13 ARG B C 1
ATOM 1365 O O . ARG B 1 13 ? -6.438 8.281 20.344 1 60.75 13 ARG B O 1
ATOM 1372 N N . GLY B 1 14 ? -7.277 8.156 22.297 1 80.5 14 GLY B N 1
ATOM 1373 C CA . GLY B 1 14 ? -7.652 6.75 22.281 1 80.5 14 GLY B CA 1
ATOM 1374 C C . GLY B 1 14 ? -8.734 6.434 21.266 1 80.5 14 GLY B C 1
ATOM 1375 O O . GLY B 1 14 ? -9.703 7.18 21.125 1 80.5 14 GLY B O 1
ATOM 1376 N N . PHE B 1 15 ? -8.531 5.91 20.125 1 89.19 15 PHE B N 1
ATOM 1377 C CA . PHE B 1 15 ? -9.547 5.41 19.203 1 89.19 15 PHE B CA 1
ATOM 1378 C C . PHE B 1 15 ? -9.656 3.891 19.297 1 89.19 15 PHE B C 1
ATOM 1380 O O . PHE B 1 15 ? -8.695 3.215 19.672 1 89.19 15 PHE B O 1
ATOM 1387 N N . ALA B 1 16 ? -10.953 3.469 19.047 1 90.88 16 ALA B N 1
ATOM 138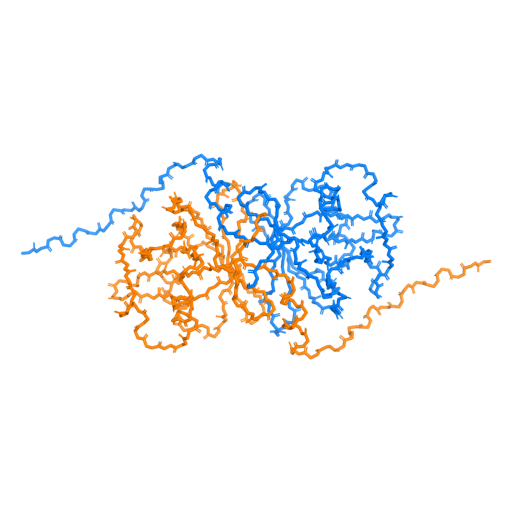8 C CA . ALA B 1 16 ? -11.195 2.027 19.016 1 90.88 16 ALA B CA 1
ATOM 1389 C C . ALA B 1 16 ? -10.633 1.406 17.734 1 90.88 16 ALA B C 1
ATOM 1391 O O . ALA B 1 16 ? -10.531 2.072 16.703 1 90.88 16 ALA B O 1
ATOM 1392 N N . PRO B 1 17 ? -10.227 0.116 17.812 1 89.12 17 PRO B N 1
ATOM 1393 C CA . PRO B 1 17 ? -9.773 -0.594 16.609 1 89.12 17 PRO B CA 1
ATOM 1394 C C . PRO B 1 17 ? -10.766 -0.481 15.445 1 89.12 17 PRO B C 1
ATOM 1396 O O . PRO B 1 17 ? -10.352 -0.403 14.289 1 89.12 17 PRO B O 1
ATOM 1399 N N . SER B 1 18 ? -12.016 -0.479 15.742 1 92.25 18 SER B N 1
ATOM 1400 C CA . SER B 1 18 ? -13.023 -0.34 14.695 1 92.25 18 SER B CA 1
ATOM 1401 C C . SER B 1 18 ? -12.922 1.016 14.008 1 92.25 18 SER B C 1
ATOM 1403 O O . SER B 1 18 ? -13.156 1.125 12.805 1 92.25 18 SER B O 1
ATOM 1405 N N . ASP B 1 19 ? -12.562 2.035 14.758 1 94.81 19 ASP B N 1
ATOM 1406 C CA . ASP B 1 19 ? -12.344 3.354 14.172 1 94.81 19 ASP B CA 1
ATOM 1407 C C . ASP B 1 19 ? -11.148 3.336 13.211 1 94.81 19 ASP B C 1
ATOM 1409 O O . ASP B 1 19 ? -11.211 3.926 12.133 1 94.81 19 ASP B O 1
ATOM 1413 N N . PHE B 1 20 ? -10.195 2.594 13.633 1 97.06 20 PHE B N 1
ATOM 1414 C CA . PHE B 1 20 ? -8.984 2.477 12.82 1 97.06 20 PHE B CA 1
ATOM 1415 C C . PHE B 1 20 ? -9.297 1.869 11.461 1 97.06 20 PHE B C 1
ATOM 1417 O O . PHE B 1 20 ? -9 2.467 10.422 1 97.06 20 PHE B O 1
ATOM 1424 N N . LYS B 1 21 ? -9.938 0.763 11.445 1 96.31 21 LYS B N 1
ATOM 1425 C CA . LYS B 1 21 ? -10.273 0.064 10.211 1 96.31 21 LYS B CA 1
ATOM 1426 C C . LYS B 1 21 ? -11.211 0.9 9.344 1 96.31 21 LYS B C 1
ATOM 1428 O O . LYS B 1 21 ? -11.047 0.969 8.125 1 96.31 21 LYS B O 1
ATOM 1433 N N . SER B 1 22 ? -12.156 1.511 10.016 1 96.69 22 SER B N 1
ATOM 1434 C CA . SER B 1 22 ? -13.148 2.299 9.289 1 96.69 22 SER B CA 1
ATOM 1435 C C . SER B 1 22 ? -12.508 3.498 8.602 1 96.69 22 SER B C 1
ATOM 1437 O O . SER B 1 22 ? -12.75 3.748 7.422 1 96.69 22 SER B O 1
ATOM 1439 N N . VAL B 1 23 ? -11.656 4.25 9.305 1 98.25 23 VAL B N 1
ATOM 1440 C CA . VAL B 1 23 ? -11.062 5.461 8.758 1 98.25 23 VAL B CA 1
ATOM 1441 C C . VAL B 1 23 ? -10.031 5.094 7.691 1 98.25 23 VAL B C 1
ATOM 1443 O O . VAL B 1 23 ? -1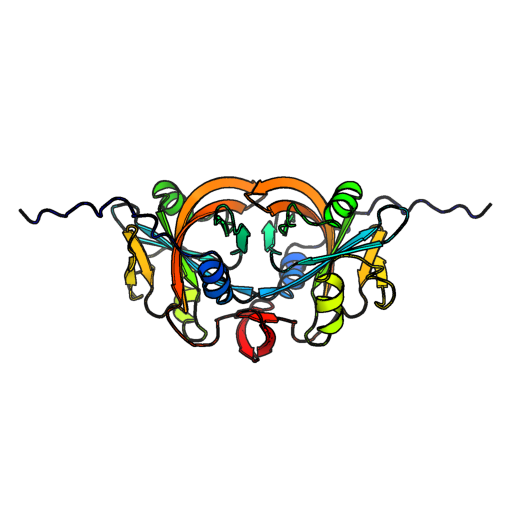0 5.688 6.609 1 98.25 23 VAL B O 1
ATOM 1446 N N . LEU B 1 24 ? -9.219 4.066 7.934 1 98.31 24 LEU B N 1
ATOM 1447 C CA . LEU B 1 24 ? -8.172 3.707 6.984 1 98.31 24 LEU B CA 1
ATOM 1448 C C . LEU B 1 24 ? -8.766 3.051 5.742 1 98.31 24 LEU B C 1
ATOM 1450 O O . LEU B 1 24 ? -8.109 2.994 4.695 1 98.31 24 LEU B O 1
ATOM 1454 N N . GLY B 1 25 ? -10.016 2.605 5.879 1 98 25 GLY B N 1
ATOM 1455 C CA . GLY B 1 25 ? -10.727 2.094 4.719 1 98 25 GLY B CA 1
ATOM 1456 C C . GLY B 1 25 ? -10.977 3.148 3.66 1 98 25 GLY B C 1
ATOM 1457 O O . GLY B 1 25 ? -11.352 2.824 2.529 1 98 25 GLY B O 1
ATOM 1458 N N . HIS B 1 26 ? -10.766 4.395 3.934 1 98.12 26 HIS B N 1
ATOM 1459 C CA . HIS B 1 26 ? -10.953 5.469 2.963 1 98.12 26 HIS B CA 1
ATOM 1460 C C . HIS B 1 26 ? -9.781 5.539 1.987 1 98.12 26 HIS B C 1
ATOM 1462 O O . HIS B 1 26 ? -9.844 6.266 0.992 1 98.12 26 HIS B O 1
ATOM 1468 N N . PHE B 1 27 ? -8.719 4.883 2.293 1 98.5 27 PHE B N 1
ATOM 1469 C CA . PHE B 1 27 ? -7.664 4.688 1.301 1 98.5 27 PHE B CA 1
ATOM 1470 C C . PHE B 1 27 ? -7.949 3.455 0.448 1 98.5 27 PHE B C 1
ATOM 1472 O O . PHE B 1 27 ? -7.789 2.322 0.91 1 98.5 27 PHE B O 1
ATOM 1479 N N . CYS B 1 28 ? -8.305 3.664 -0.768 1 98 28 CYS B N 1
ATOM 1480 C CA . CYS B 1 28 ? -8.688 2.59 -1.677 1 98 28 CYS B CA 1
ATOM 1481 C C . CYS B 1 28 ? -7.457 1.86 -2.207 1 98 28 CYS B C 1
ATOM 1483 O O . CYS B 1 28 ? -6.441 2.486 -2.514 1 98 28 CYS B O 1
ATOM 1485 N N . THR B 1 29 ? -7.598 0.568 -2.348 1 98 29 THR B N 1
ATOM 1486 C CA . THR B 1 29 ? -6.5 -0.211 -2.914 1 98 29 THR B CA 1
ATOM 1487 C C . THR B 1 29 ? -7.027 -1.231 -3.92 1 98 29 THR B C 1
ATOM 1489 O O . THR B 1 29 ? -8.211 -1.586 -3.893 1 98 29 THR B O 1
ATOM 1492 N N . GLY B 1 30 ? -6.125 -1.681 -4.789 1 98.38 30 GLY B N 1
ATOM 1493 C CA . GLY B 1 30 ? -6.328 -2.963 -5.441 1 98.38 30 GLY B CA 1
ATOM 1494 C C . GLY B 1 30 ? -6.199 -4.141 -4.496 1 98.38 30 GLY B C 1
ATOM 1495 O O . GLY B 1 30 ? -6.059 -3.961 -3.283 1 98.38 30 GLY B O 1
ATOM 1496 N N . VAL B 1 31 ? -6.309 -5.34 -5.148 1 98.62 31 VAL B N 1
ATOM 1497 C CA . VAL B 1 31 ? -6.199 -6.574 -4.375 1 98.62 31 VAL B CA 1
ATOM 1498 C C . VAL B 1 31 ? -5.281 -7.559 -5.102 1 98.62 31 VAL B C 1
ATOM 1500 O O . VAL B 1 31 ? -5.344 -7.688 -6.324 1 98.62 31 VAL B O 1
ATOM 1503 N N . THR B 1 32 ? -4.457 -8.25 -4.281 1 98.94 32 THR B N 1
ATOM 1504 C CA . THR B 1 32 ? -3.602 -9.297 -4.816 1 98.94 32 THR B CA 1
ATOM 1505 C C . THR B 1 32 ? -3.859 -10.625 -4.102 1 98.94 32 THR B C 1
ATOM 1507 O O . THR B 1 32 ? -4.484 -10.648 -3.039 1 98.94 32 THR B O 1
ATOM 1510 N N . VAL B 1 33 ? -3.486 -11.703 -4.73 1 98.88 33 VAL B N 1
ATOM 1511 C CA . VAL B 1 33 ? -3.221 -12.977 -4.062 1 98.88 33 VAL B CA 1
ATOM 1512 C C . VAL B 1 33 ? -1.737 -13.32 -4.176 1 98.88 33 VAL B C 1
ATOM 1514 O O . VAL B 1 33 ? -1.196 -13.398 -5.281 1 98.88 33 VAL B O 1
ATOM 1517 N N . VAL B 1 34 ? -1.107 -13.484 -3.051 1 98.94 34 VAL B N 1
ATOM 1518 C CA . VAL B 1 34 ? 0.286 -13.922 -3.018 1 98.94 34 VAL B CA 1
ATOM 1519 C C . VAL B 1 34 ? 0.352 -15.438 -2.881 1 98.94 34 VAL B C 1
ATOM 1521 O O . VAL B 1 34 ? -0.288 -16.016 -2 1 98.94 34 VAL B O 1
ATOM 1524 N N . THR B 1 35 ? 1.111 -16.094 -3.818 1 98.81 35 THR B N 1
ATOM 1525 C CA . THR B 1 35 ? 1.114 -17.562 -3.84 1 98.81 35 THR B CA 1
ATOM 1526 C C . THR B 1 35 ? 2.541 -18.094 -3.803 1 98.81 35 THR B C 1
ATOM 1528 O O . THR B 1 35 ? 3.48 -17.406 -4.215 1 98.81 35 THR B O 1
ATOM 1531 N N . ALA B 1 36 ? 2.68 -19.281 -3.34 1 98.62 36 ALA B N 1
ATOM 1532 C CA . ALA B 1 36 ? 3.91 -20.062 -3.391 1 98.62 36 ALA B CA 1
ATOM 1533 C C . ALA B 1 36 ? 3.611 -21.562 -3.363 1 98.62 36 ALA B C 1
ATOM 1535 O O . ALA B 1 36 ? 2.512 -21.969 -2.986 1 98.62 36 ALA B O 1
ATOM 1536 N N . HIS B 1 37 ? 4.543 -22.297 -3.904 1 97.88 37 HIS B N 1
ATOM 1537 C CA . HIS B 1 37 ? 4.523 -23.75 -3.787 1 97.88 37 HIS B CA 1
ATOM 1538 C C . HIS B 1 37 ? 5.594 -24.25 -2.822 1 97.88 37 HIS B C 1
ATOM 1540 O O . HIS B 1 37 ? 6.773 -23.922 -2.975 1 97.88 37 HIS B O 1
ATOM 1546 N N . ASP B 1 38 ? 5.191 -25.016 -1.787 1 95.38 38 ASP B N 1
ATOM 1547 C CA . ASP B 1 38 ? 6.164 -25.406 -0.767 1 95.38 38 ASP B CA 1
ATOM 1548 C C . ASP B 1 38 ? 6.84 -26.734 -1.121 1 95.38 38 ASP B C 1
ATOM 1550 O O . ASP B 1 38 ? 7.477 -27.359 -0.271 1 95.38 38 ASP B O 1
ATOM 1554 N N . GLY B 1 39 ? 6.785 -27.188 -2.346 1 94.81 39 GLY B N 1
ATOM 1555 C CA . GLY B 1 39 ? 7.324 -28.469 -2.799 1 94.81 39 GLY B CA 1
ATOM 1556 C C . GLY B 1 39 ? 6.301 -29.578 -2.785 1 94.81 39 GLY B C 1
ATOM 1557 O O . GLY B 1 39 ? 6.418 -30.547 -3.543 1 94.81 39 GLY B O 1
ATOM 1558 N N . THR B 1 40 ? 5.309 -29.469 -1.934 1 95.12 40 THR B N 1
ATOM 1559 C CA . THR B 1 40 ? 4.27 -30.484 -1.79 1 95.12 40 THR B CA 1
ATOM 1560 C C . THR B 1 40 ? 2.922 -29.953 -2.27 1 95.12 40 THR B C 1
ATOM 1562 O O . THR B 1 40 ? 2.217 -30.625 -3.027 1 95.12 40 THR B O 1
ATOM 1565 N N . SER B 1 41 ? 2.561 -28.781 -1.852 1 96.25 41 SER B N 1
ATOM 1566 C CA . SER B 1 41 ? 1.26 -28.203 -2.168 1 96.25 41 SER B CA 1
ATOM 1567 C C . SER B 1 41 ? 1.368 -26.688 -2.391 1 96.25 41 SER B C 1
ATOM 1569 O O . SER B 1 41 ? 2.33 -26.062 -1.948 1 96.25 41 SER B O 1
ATOM 1571 N N . PRO B 1 42 ? 0.384 -26.156 -3.18 1 97.62 42 PRO B N 1
ATOM 1572 C CA . PRO B 1 42 ? 0.31 -24.703 -3.32 1 97.62 42 PRO B CA 1
ATOM 1573 C C . PRO B 1 42 ? -0.355 -24.031 -2.125 1 97.62 42 PRO B C 1
ATOM 1575 O O . PRO B 1 42 ? -1.269 -24.594 -1.52 1 97.62 42 PRO B O 1
ATOM 1578 N N . HIS B 1 43 ? 0.098 -22.828 -1.746 1 97.81 43 HIS B N 1
ATOM 1579 C CA . HIS B 1 43 ? -0.436 -21.969 -0.69 1 97.81 43 HIS B CA 1
ATOM 1580 C C . HIS B 1 43 ? -0.578 -20.531 -1.167 1 97.81 43 HIS B C 1
ATOM 1582 O O . HIS B 1 43 ? 0.111 -20.109 -2.1 1 97.81 43 HIS B O 1
ATOM 1588 N N . GLY B 1 44 ? -1.472 -19.828 -0.582 1 98.25 44 GLY B N 1
ATOM 1589 C CA . GLY B 1 44 ? -1.617 -18.422 -0.892 1 98.25 44 GLY B CA 1
ATOM 1590 C C . GLY B 1 44 ? -2.643 -17.719 -0.021 1 98.25 44 GLY B C 1
ATOM 1591 O O . GLY B 1 44 ? -3.375 -18.375 0.729 1 98.25 44 GLY B O 1
ATOM 1592 N N . PHE B 1 45 ? -2.668 -16.438 -0.09 1 98.31 45 PHE B N 1
ATOM 1593 C CA . PHE B 1 45 ? -3.65 -15.648 0.641 1 98.31 45 PHE B CA 1
ATOM 1594 C C . PHE B 1 45 ? -3.908 -14.32 -0.062 1 98.31 45 PHE B C 1
ATOM 1596 O O . PHE B 1 45 ? -3.055 -13.836 -0.803 1 98.31 45 PHE B O 1
ATOM 1603 N N . THR B 1 46 ? -5.098 -13.773 0.147 1 98.38 46 THR B N 1
ATOM 1604 C CA . THR B 1 46 ? -5.465 -12.438 -0.319 1 98.38 46 THR B CA 1
ATOM 1605 C C . THR B 1 46 ? -4.699 -11.367 0.454 1 98.38 46 THR B C 1
ATOM 1607 O O . THR B 1 46 ? -4.527 -11.477 1.67 1 98.38 46 THR B O 1
ATOM 1610 N N . CYS B 1 47 ? -4.277 -10.375 -0.236 1 98.44 47 CYS B N 1
ATOM 1611 C CA . CYS B 1 47 ? -3.432 -9.336 0.34 1 98.44 47 CYS B CA 1
ATOM 1612 C C . CYS B 1 47 ? -3.654 -7.996 -0.361 1 98.44 47 CYS B C 1
ATOM 1614 O O . CYS B 1 47 ? -3.547 -7.91 -1.585 1 98.44 47 CYS B O 1
ATOM 1616 N N . GLN B 1 48 ? -3.879 -6.918 0.392 1 97.81 48 GLN B N 1
ATOM 1617 C CA . GLN B 1 48 ? -4.086 -5.602 -0.194 1 97.81 48 GLN B CA 1
ATOM 1618 C C . GLN B 1 48 ? -2.945 -4.652 0.166 1 97.81 48 GLN B C 1
ATOM 1620 O O . GLN B 1 48 ? -2.889 -3.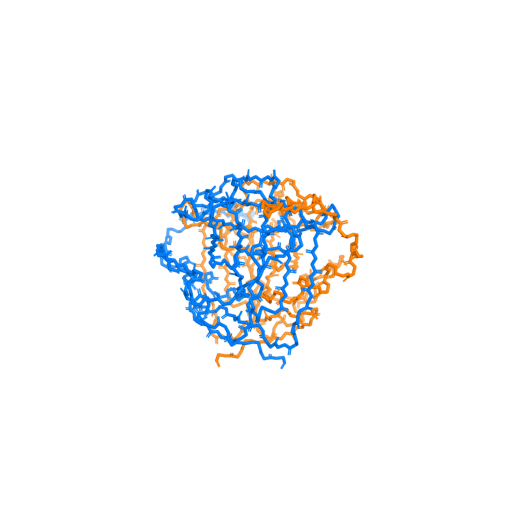525 -0.328 1 97.81 48 GLN B O 1
ATOM 1625 N N . SER B 1 49 ? -2.059 -5.066 1.023 1 98.75 49 SER B N 1
ATOM 1626 C CA . SER B 1 49 ? -0.983 -4.219 1.527 1 98.75 49 SER B CA 1
ATOM 1627 C C . SER B 1 49 ? 0.183 -4.164 0.546 1 98.75 49 SER B C 1
ATOM 1629 O O . SER B 1 49 ? 1.286 -3.748 0.908 1 98.75 49 SER B O 1
ATOM 1631 N N . PHE B 1 50 ? 0.021 -4.516 -0.647 1 98.88 50 PHE B N 1
ATOM 1632 C CA . PHE B 1 50 ? 1.045 -4.602 -1.683 1 98.88 50 PHE B CA 1
ATOM 1633 C C . PHE B 1 50 ? 1.546 -3.211 -2.061 1 98.88 50 PHE B C 1
ATOM 1635 O O . PHE B 1 50 ? 0.754 -2.277 -2.203 1 98.88 50 PHE B O 1
ATOM 1642 N N . VAL B 1 51 ? 2.906 -3.053 -2.197 1 98.88 51 VAL B N 1
ATOM 1643 C CA . VAL B 1 51 ? 3.527 -1.781 -2.555 1 98.88 51 VAL B CA 1
ATOM 1644 C C . VAL B 1 51 ? 4.621 -2.016 -3.596 1 98.88 51 VAL B C 1
ATOM 1646 O O . VAL B 1 51 ? 5.445 -2.918 -3.445 1 98.88 51 VAL B O 1
ATOM 1649 N N . SER B 1 52 ? 4.539 -1.273 -4.699 1 98.56 52 SER B N 1
ATOM 1650 C CA . SER B 1 52 ? 5.715 -1.091 -5.543 1 98.56 52 SER B CA 1
ATOM 1651 C C . SER B 1 52 ? 6.797 -0.299 -4.816 1 98.56 52 SER B C 1
ATOM 1653 O O . SER B 1 52 ? 6.73 0.93 -4.746 1 98.56 52 SER B O 1
ATOM 1655 N N . LEU B 1 53 ? 7.809 -0.922 -4.352 1 98.5 53 LEU B N 1
ATOM 1656 C CA . LEU B 1 53 ? 8.664 -0.378 -3.303 1 98.5 53 LEU B CA 1
ATOM 1657 C C . LEU B 1 53 ? 9.867 0.34 -3.902 1 98.5 53 LEU B C 1
ATOM 1659 O O . LEU B 1 53 ? 10.172 1.473 -3.521 1 98.5 53 LEU B O 1
ATOM 1663 N N . SER B 1 54 ? 10.578 -0.258 -4.746 1 98.31 54 SER B N 1
ATOM 1664 C CA . SER B 1 54 ? 11.828 0.251 -5.289 1 98.31 54 SER B CA 1
ATOM 1665 C C . SER B 1 54 ? 12 -0.14 -6.754 1 98.31 54 SER B C 1
ATOM 1667 O O . SER B 1 54 ? 11.648 -1.257 -7.148 1 98.31 54 SER B O 1
ATOM 1669 N N . LEU B 1 55 ? 12.539 0.755 -7.512 1 97.12 55 LEU B N 1
ATOM 1670 C CA . LEU B 1 55 ? 12.828 0.483 -8.914 1 97.12 55 LEU B CA 1
ATOM 1671 C C . LEU B 1 55 ? 14.203 -0.161 -9.078 1 97.12 55 LEU B C 1
ATOM 1673 O O . LEU B 1 55 ? 14.367 -1.101 -9.859 1 97.12 55 LEU B O 1
ATOM 1677 N N . GLU B 1 56 ? 15.148 0.408 -8.273 1 95.44 56 GLU B N 1
ATOM 1678 C CA . GLU B 1 56 ? 16.516 -0.104 -8.32 1 95.44 56 GLU B CA 1
ATOM 1679 C C . GLU B 1 56 ? 17.078 -0.3 -6.914 1 95.44 56 GLU B C 1
ATOM 1681 O O . GLU B 1 56 ? 17.391 0.672 -6.223 1 95.44 56 GLU B O 1
ATOM 1686 N N . PRO B 1 57 ? 17.391 -1.65 -6.527 1 97.06 57 PRO B N 1
ATOM 1687 C CA . PRO B 1 57 ? 16.891 -2.883 -7.145 1 97.06 57 PRO B CA 1
ATOM 1688 C C . PRO B 1 57 ? 15.359 -2.945 -7.184 1 97.06 57 PRO B C 1
ATOM 1690 O O . PRO B 1 57 ? 14.688 -2.229 -6.438 1 97.06 57 PRO B O 1
ATOM 1693 N N . PRO B 1 58 ? 14.82 -3.75 -8.07 1 98.19 58 PRO B N 1
ATOM 1694 C CA . PRO B 1 58 ? 13.367 -3.855 -8.156 1 98.19 58 PRO B CA 1
ATOM 1695 C C . PRO B 1 58 ? 12.758 -4.648 -7.004 1 98.19 58 PRO B C 1
ATOM 1697 O O . PRO B 1 58 ? 12.883 -5.875 -6.957 1 98.19 58 PRO B O 1
ATOM 1700 N N . TYR B 1 59 ? 12.148 -3.895 -6.078 1 98.56 59 TYR B N 1
ATOM 1701 C CA . TYR B 1 59 ? 11.547 -4.492 -4.895 1 98.56 59 TYR B CA 1
ATOM 1702 C C . TYR B 1 59 ? 10.047 -4.219 -4.852 1 98.56 59 TYR B C 1
ATOM 1704 O O . TYR B 1 59 ? 9.586 -3.158 -5.281 1 98.56 59 TYR B O 1
ATOM 1712 N N . VAL B 1 60 ? 9.352 -5.195 -4.34 1 98.88 60 VAL B N 1
ATOM 1713 C CA . VAL B 1 60 ? 7.98 -5.012 -3.865 1 98.88 60 VAL B CA 1
ATOM 1714 C C . VAL B 1 60 ? 7.887 -5.402 -2.393 1 98.88 60 VAL B C 1
ATOM 1716 O O . VAL B 1 60 ? 8.789 -6.055 -1.857 1 98.88 60 VAL B O 1
ATOM 1719 N N . SER B 1 61 ? 6.816 -4.926 -1.763 1 98.94 61 SER B N 1
ATOM 1720 C CA . SER B 1 61 ? 6.574 -5.34 -0.385 1 98.94 61 SER B CA 1
ATOM 1721 C C . SER B 1 61 ? 5.098 -5.641 -0.147 1 98.94 61 SER B C 1
ATOM 1723 O O . SER B 1 61 ? 4.246 -5.25 -0.946 1 98.94 61 SER B O 1
ATOM 1725 N N . PHE B 1 62 ? 4.789 -6.387 0.86 1 98.94 62 PHE B N 1
ATOM 1726 C CA . PHE B 1 62 ? 3.471 -6.676 1.412 1 98.94 62 PHE B CA 1
ATOM 1727 C C . PHE B 1 62 ? 3.574 -7.098 2.873 1 98.94 62 PHE B C 1
ATOM 1729 O O . PHE B 1 62 ? 4.676 -7.316 3.383 1 98.94 62 PHE B O 1
ATOM 1736 N N . CYS B 1 63 ? 2.424 -7.215 3.547 1 98.88 63 CYS B N 1
ATOM 1737 C CA . CYS B 1 63 ? 2.49 -7.348 5 1 98.88 63 CYS B CA 1
ATOM 1738 C C . CYS B 1 63 ? 1.586 -8.477 5.484 1 98.88 63 CYS B C 1
ATOM 1740 O O . CYS B 1 63 ? 0.433 -8.234 5.848 1 98.88 63 CYS B O 1
ATOM 1742 N N . PRO B 1 64 ? 2.102 -9.68 5.562 1 98.5 64 PRO B N 1
ATOM 1743 C CA . PRO B 1 64 ? 1.292 -10.766 6.109 1 98.5 64 PRO B CA 1
ATOM 1744 C C . PRO B 1 64 ? 1.032 -10.617 7.605 1 98.5 64 PRO B C 1
ATOM 1746 O O . PRO B 1 64 ? 1.906 -10.148 8.344 1 98.5 64 PRO B O 1
ATOM 1749 N N . ALA B 1 65 ? -0.151 -11 7.992 1 97.94 65 ALA B N 1
ATOM 1750 C CA . ALA B 1 65 ? -0.454 -11.055 9.422 1 97.94 65 ALA B CA 1
ATOM 1751 C C . ALA B 1 65 ? 0.417 -12.086 10.125 1 97.94 65 ALA B C 1
ATOM 1753 O O . ALA B 1 65 ? 0.681 -13.164 9.586 1 97.94 65 ALA B O 1
ATOM 1754 N N . ARG B 1 66 ? 0.77 -11.773 11.312 1 97.06 66 ARG B N 1
ATOM 1755 C CA . ARG B 1 66 ? 1.547 -12.727 12.102 1 97.06 66 ARG B CA 1
ATOM 1756 C C . ARG B 1 66 ? 0.755 -14 12.352 1 97.06 66 ARG B C 1
ATOM 1758 O O . ARG B 1 66 ? 1.337 -15.062 12.602 1 97.06 66 ARG B O 1
ATOM 1765 N N . THR B 1 67 ? -0.562 -13.906 12.289 1 96.19 67 THR B N 1
ATOM 1766 C CA . THR B 1 67 ? -1.432 -15.047 12.547 1 96.19 67 THR B CA 1
ATOM 1767 C C . THR B 1 67 ? -1.687 -15.836 11.266 1 96.19 67 THR B C 1
ATOM 1769 O O . THR B 1 67 ? -2.391 -16.844 11.273 1 96.19 67 THR B O 1
ATOM 1772 N N . SER B 1 68 ? -1.173 -15.359 10.148 1 96.19 68 SER B N 1
ATOM 1773 C CA . SER B 1 68 ? -1.386 -16.062 8.883 1 96.19 68 SER B CA 1
ATOM 1774 C C . SER B 1 68 ? -0.882 -17.5 8.953 1 96.19 68 SER B C 1
ATOM 1776 O O . SER B 1 68 ? 0.244 -17.75 9.391 1 96.19 68 SER B O 1
ATOM 1778 N N . THR B 1 69 ? -1.708 -18.438 8.508 1 95.25 69 THR B N 1
ATOM 1779 C CA . THR B 1 69 ? -1.304 -19.844 8.453 1 95.25 69 THR B CA 1
ATOM 1780 C C . THR B 1 69 ? -0.641 -20.172 7.117 1 95.25 69 THR B C 1
ATOM 1782 O O . THR B 1 69 ? 0.042 -21.188 6.988 1 95.25 69 THR B O 1
ATOM 1785 N N . SER B 1 70 ? -0.824 -19.312 6.148 1 95.75 70 SER B N 1
ATOM 1786 C CA . SER B 1 70 ? -0.237 -19.516 4.828 1 95.75 70 SER B CA 1
ATOM 1787 C C . SER B 1 70 ? 1.188 -18.969 4.766 1 95.75 70 SER B C 1
ATOM 1789 O O . SER B 1 70 ? 2.047 -19.547 4.094 1 95.75 70 SER B O 1
ATOM 1791 N N . TRP B 1 71 ? 1.473 -17.938 5.508 1 96.94 71 TRP B N 1
ATOM 1792 C CA . TRP B 1 71 ? 2.699 -17.172 5.312 1 96.94 71 TRP B CA 1
ATOM 1793 C C . TRP B 1 71 ? 3.926 -18 5.668 1 96.94 71 TRP B C 1
ATOM 1795 O O . TRP B 1 71 ? 4.934 -17.969 4.957 1 96.94 71 TRP B O 1
ATOM 1805 N N . PRO B 1 72 ? 3.904 -18.891 6.707 1 96.19 72 PRO B N 1
ATOM 1806 C CA . PRO B 1 72 ? 5.086 -19.703 6.992 1 96.19 72 PRO B CA 1
ATOM 1807 C C . PRO B 1 72 ? 5.488 -20.594 5.816 1 96.19 72 PRO B C 1
ATOM 1809 O O . PRO B 1 72 ? 6.68 -20.797 5.582 1 96.19 72 PRO B O 1
ATOM 1812 N N . HIS B 1 73 ? 4.523 -21.016 5.035 1 95.12 73 HIS B N 1
ATOM 1813 C CA . HIS B 1 73 ? 4.812 -21.844 3.863 1 95.12 73 HIS B CA 1
ATOM 1814 C C . HIS B 1 73 ? 5.426 -21.016 2.742 1 95.12 73 HIS B C 1
ATOM 1816 O O . HIS B 1 73 ? 6.359 -21.453 2.072 1 95.12 73 HIS B O 1
ATOM 1822 N N . LEU B 1 74 ? 4.898 -19.812 2.527 1 96.81 74 LEU B N 1
ATOM 1823 C CA . LEU B 1 74 ? 5.41 -18.938 1.486 1 96.81 74 LEU B CA 1
ATOM 1824 C C . LEU B 1 74 ? 6.82 -18.453 1.82 1 96.81 74 LEU B C 1
ATOM 1826 O O . LEU B 1 74 ? 7.703 -18.469 0.959 1 96.81 74 LEU B O 1
ATOM 1830 N N . ARG B 1 75 ? 6.988 -18.094 3.025 1 94.31 75 ARG B N 1
ATOM 1831 C CA . ARG B 1 75 ? 8.289 -17.641 3.51 1 94.31 75 ARG B CA 1
ATOM 1832 C C . ARG B 1 75 ? 9.352 -18.719 3.305 1 94.31 75 ARG B C 1
ATOM 1834 O O . ARG B 1 75 ? 10.484 -18.406 2.908 1 94.31 75 ARG B O 1
ATOM 1841 N N . ALA B 1 76 ? 9.031 -19.922 3.586 1 93.69 76 ALA B N 1
ATOM 1842 C CA . ALA B 1 76 ? 9.969 -21.031 3.48 1 93.69 76 ALA B CA 1
ATOM 1843 C C . ALA B 1 76 ? 10.344 -21.297 2.025 1 93.69 76 ALA B C 1
ATOM 1845 O O . ALA B 1 76 ? 11.477 -21.688 1.73 1 93.69 76 ALA B O 1
ATOM 1846 N N . SER B 1 77 ? 9.438 -21.094 1.104 1 91.38 77 SER B N 1
ATOM 1847 C CA . SER B 1 77 ? 9.672 -21.281 -0.324 1 91.38 77 SER B CA 1
ATOM 1848 C C . SER B 1 77 ? 10.547 -20.172 -0.893 1 91.38 77 SER B C 1
ATOM 1850 O O . SER B 1 77 ? 11.312 -20.406 -1.832 1 91.38 77 SER B O 1
ATOM 1852 N N . GLU B 1 78 ? 10.43 -18.969 -0.443 1 92.06 78 GLU B N 1
ATOM 1853 C CA . GLU B 1 78 ? 11.086 -17.719 -0.814 1 92.06 78 GLU B CA 1
ATOM 1854 C C . GLU B 1 78 ? 10.594 -17.219 -2.17 1 92.06 78 GLU B C 1
ATOM 1856 O O . GLU B 1 78 ? 10.539 -16.016 -2.41 1 92.06 78 GLU B O 1
ATOM 1861 N N . ARG B 1 79 ? 10.312 -18.266 -3.115 1 98 79 ARG B N 1
ATOM 1862 C CA . ARG B 1 79 ? 9.82 -17.891 -4.438 1 98 79 ARG B CA 1
ATOM 1863 C C . ARG B 1 79 ? 8.305 -17.703 -4.426 1 98 79 ARG B C 1
ATOM 1865 O O . ARG B 1 79 ? 7.562 -18.656 -4.133 1 98 79 ARG B O 1
ATOM 1872 N N . ILE B 1 80 ? 7.859 -16.531 -4.793 1 98.81 80 ILE B N 1
ATOM 1873 C CA . ILE B 1 80 ? 6.434 -16.234 -4.715 1 98.81 80 ILE B CA 1
ATOM 1874 C C . ILE B 1 80 ? 5.961 -15.641 -6.039 1 98.81 80 ILE B C 1
ATOM 1876 O O . ILE B 1 80 ? 6.773 -15.234 -6.871 1 98.81 80 ILE B O 1
ATOM 1880 N N . CYS B 1 81 ? 4.707 -15.695 -6.191 1 98.88 81 CYS B N 1
ATOM 1881 C CA . CYS B 1 81 ? 4.023 -14.977 -7.266 1 98.88 81 CYS B CA 1
ATOM 1882 C C . CYS B 1 81 ? 2.922 -14.078 -6.711 1 98.88 81 CYS B C 1
ATOM 1884 O O . CYS B 1 81 ? 2.08 -14.539 -5.934 1 98.88 81 CYS B O 1
ATOM 1886 N N . ILE B 1 82 ? 2.947 -12.828 -7.02 1 98.94 82 ILE B N 1
ATOM 1887 C CA . ILE B 1 82 ? 1.887 -11.883 -6.699 1 98.94 82 ILE B CA 1
ATOM 1888 C C . ILE B 1 82 ? 0.929 -11.758 -7.879 1 98.94 82 ILE B C 1
ATOM 1890 O O . ILE B 1 82 ? 1.332 -11.352 -8.977 1 98.94 82 ILE B O 1
ATOM 1894 N N . ASN B 1 83 ? -0.305 -12.125 -7.691 1 98.94 83 ASN B N 1
ATOM 1895 C CA . ASN B 1 83 ? -1.36 -12.07 -8.695 1 98.94 83 ASN B CA 1
ATOM 1896 C C . ASN B 1 83 ? -2.305 -10.891 -8.453 1 98.94 83 ASN B C 1
ATOM 1898 O O . ASN B 1 83 ? -3.066 -10.898 -7.48 1 98.94 83 ASN B O 1
ATOM 1902 N N . VAL B 1 84 ? -2.225 -9.836 -9.32 1 98.94 84 VAL B N 1
ATOM 1903 C CA . VAL B 1 84 ? -3.139 -8.703 -9.211 1 98.94 84 VAL B CA 1
ATOM 1904 C C . VAL B 1 84 ? -4.504 -9.078 -9.781 1 98.94 84 VAL B C 1
ATOM 1906 O O . VAL B 1 84 ? -4.609 -9.492 -10.938 1 98.94 84 VAL B O 1
ATOM 1909 N N . LEU B 1 85 ? -5.555 -8.875 -8.977 1 98.75 85 LEU B N 1
ATOM 1910 C CA . LEU B 1 85 ? -6.867 -9.398 -9.344 1 98.75 85 LEU B CA 1
ATOM 1911 C C . LEU B 1 85 ? -7.637 -8.398 -10.195 1 98.75 85 LEU B C 1
ATOM 1913 O O . LEU B 1 85 ? -7.566 -7.191 -9.961 1 98.75 85 LEU B O 1
ATOM 1917 N N . ALA B 1 86 ? -8.406 -8.992 -11.125 1 98.19 86 ALA B N 1
ATOM 1918 C CA . ALA B 1 86 ? -9.305 -8.203 -11.969 1 98.19 86 ALA B CA 1
ATOM 1919 C C . ALA B 1 86 ? -10.695 -8.109 -11.344 1 98.19 86 ALA B C 1
ATOM 1921 O O . ALA B 1 86 ? -11.031 -8.875 -10.438 1 98.19 86 ALA B O 1
ATOM 1922 N N . HIS B 1 87 ? -11.477 -7.152 -11.914 1 96.75 87 HIS B N 1
ATOM 1923 C CA . HIS B 1 87 ? -12.797 -6.832 -11.375 1 96.75 87 HIS B CA 1
ATOM 1924 C C . HIS B 1 87 ? -13.68 -8.078 -11.305 1 96.75 87 HIS B C 1
ATOM 1926 O O . HIS B 1 87 ? -14.562 -8.172 -10.453 1 96.75 87 HIS B O 1
ATOM 1932 N N . ASP B 1 88 ? -13.461 -9.07 -12.148 1 97.38 88 ASP B N 1
ATOM 1933 C CA . ASP B 1 88 ? -14.336 -10.227 -12.258 1 97.38 88 ASP B CA 1
ATOM 1934 C C . ASP B 1 88 ? -13.836 -11.383 -11.398 1 97.38 88 ASP B C 1
ATOM 1936 O O . ASP B 1 88 ? -14.305 -12.516 -11.539 1 97.38 88 ASP B O 1
ATOM 1940 N N . GLN B 1 89 ? -12.93 -11.125 -10.547 1 97.88 89 GLN B N 1
ATOM 1941 C CA . GLN B 1 89 ? -12.352 -12.188 -9.727 1 97.88 89 GLN B CA 1
ATOM 1942 C C . GLN B 1 89 ? -12.703 -12.008 -8.258 1 97.88 89 GLN B C 1
ATOM 1944 O O . GLN B 1 89 ? -11.875 -12.25 -7.379 1 97.88 89 GLN B O 1
ATOM 1949 N N . ARG B 1 90 ? -13.898 -11.594 -7.938 1 97.44 90 ARG B N 1
ATOM 1950 C CA . ARG B 1 90 ? -14.375 -11.422 -6.57 1 97.44 90 ARG B CA 1
ATOM 1951 C C . ARG B 1 90 ? -14.344 -12.75 -5.816 1 97.44 90 ARG B C 1
ATOM 1953 O O . ARG B 1 90 ? -13.984 -12.789 -4.637 1 97.44 90 ARG B O 1
ATOM 1960 N N . ASP B 1 91 ? -14.727 -13.852 -6.504 1 97.38 91 ASP B N 1
ATOM 1961 C CA . ASP B 1 91 ? -14.758 -15.164 -5.863 1 97.38 91 ASP B CA 1
ATOM 1962 C C . ASP B 1 91 ? -13.352 -15.617 -5.48 1 97.38 91 ASP B C 1
ATOM 1964 O O . ASP B 1 91 ? -13.156 -16.219 -4.418 1 97.38 91 ASP B O 1
ATOM 1968 N N . VAL B 1 92 ? -12.367 -15.383 -6.34 1 98.25 92 VAL B N 1
ATOM 1969 C CA . VAL B 1 92 ? -10.977 -15.711 -6.043 1 98.25 92 VAL B CA 1
ATOM 1970 C C . VAL B 1 92 ? -10.516 -14.938 -4.812 1 98.25 92 VAL B C 1
ATOM 1972 O O . VAL B 1 92 ? -9.914 -15.508 -3.898 1 98.25 92 VAL B O 1
ATOM 1975 N N . CYS B 1 93 ? -10.828 -13.648 -4.738 1 98 93 CYS B N 1
ATOM 1976 C CA . CYS B 1 93 ? -10.477 -12.805 -3.602 1 98 93 CYS B CA 1
ATOM 1977 C C . CYS B 1 93 ? -11.023 -13.383 -2.301 1 98 93 CYS B C 1
ATOM 1979 O O . CYS B 1 93 ? -10.289 -13.523 -1.322 1 98 93 CYS B O 1
ATOM 1981 N N . ARG B 1 94 ? -12.273 -13.766 -2.312 1 96.56 94 ARG B N 1
ATOM 1982 C CA . ARG B 1 94 ? -12.922 -14.297 -1.119 1 96.56 94 ARG B CA 1
ATOM 1983 C C . ARG B 1 94 ? -12.328 -15.641 -0.718 1 96.56 94 ARG B C 1
ATOM 1985 O O . ARG B 1 94 ? -12.117 -15.906 0.469 1 96.56 94 ARG B O 1
ATOM 1992 N N . THR B 1 95 ? -12.086 -16.5 -1.702 1 97.12 95 THR B N 1
ATOM 1993 C CA . THR B 1 95 ? -11.516 -17.828 -1.449 1 97.12 95 THR B CA 1
ATOM 1994 C C . THR B 1 95 ? -10.195 -17.719 -0.705 1 97.12 95 THR B C 1
ATOM 1996 O O . THR B 1 95 ? -9.984 -18.375 0.316 1 97.12 95 THR B O 1
ATOM 1999 N N . PHE B 1 96 ? -9.344 -16.812 -1.07 1 97.88 96 PHE B N 1
ATOM 2000 C CA . PHE B 1 96 ? -8 -16.734 -0.511 1 97.88 96 PHE B CA 1
ATOM 2001 C C . PHE B 1 96 ? -7.984 -15.852 0.733 1 97.88 96 PHE B C 1
ATOM 2003 O O . PHE B 1 96 ? -6.969 -15.766 1.423 1 97.88 96 PHE B O 1
ATOM 2010 N N . ALA B 1 97 ? -9.109 -15.18 1.004 1 96 97 ALA B N 1
ATOM 2011 C CA . ALA B 1 97 ? -9.219 -14.383 2.225 1 96 97 ALA B CA 1
ATOM 2012 C C . ALA B 1 97 ? -9.695 -15.234 3.396 1 96 97 ALA B C 1
ATOM 2014 O O . ALA B 1 97 ? -9.664 -14.789 4.547 1 96 97 ALA B O 1
ATOM 2015 N N . THR B 1 98 ? -10.094 -16.453 3.119 1 91.88 98 THR B N 1
ATOM 2016 C CA . THR B 1 98 ? -10.656 -17.344 4.129 1 91.88 98 THR B CA 1
ATOM 2017 C C . THR B 1 98 ? -9.609 -18.328 4.613 1 91.88 98 THR B C 1
ATOM 2019 O O . THR B 1 98 ? -8.859 -18.891 3.809 1 91.88 98 THR B O 1
ATOM 2022 N N . SER B 1 99 ? -9.562 -18.5 5.93 1 89.5 99 SER B N 1
ATOM 2023 C CA . SER B 1 99 ? -8.586 -19.422 6.5 1 89.5 99 SER B CA 1
ATOM 2024 C C . SER B 1 99 ? -9 -20.875 6.285 1 89.5 99 SER B C 1
ATOM 2026 O O . SER B 1 99 ? -10.188 -21.188 6.316 1 89.5 99 SER B O 1
ATOM 2028 N N . GLY B 1 100 ? -7.973 -21.719 6.023 1 83.38 100 GLY B N 1
ATOM 2029 C CA . GLY B 1 100 ? -8.172 -23.156 6 1 83.38 100 GLY B CA 1
ATOM 2030 C C . GLY B 1 100 ? -8.648 -23.672 4.656 1 83.38 100 GLY B C 1
ATOM 2031 O O . GLY B 1 100 ? -8.883 -22.891 3.732 1 83.38 100 GLY B O 1
ATOM 2032 N N . GLY B 1 101 ? -8.602 -24.984 4.48 1 84.62 101 GLY B N 1
ATOM 2033 C CA . GLY B 1 101 ? -9.109 -25.656 3.289 1 84.62 101 GLY B CA 1
ATOM 2034 C C . GLY B 1 101 ? -8.133 -25.625 2.127 1 84.62 101 GLY B C 1
ATOM 2035 O O . GLY B 1 101 ? -7.074 -25 2.219 1 84.62 101 GLY B O 1
ATOM 2036 N N . ASP B 1 102 ? -8.516 -26.406 1.13 1 92.94 102 ASP B N 1
ATOM 2037 C CA . ASP B 1 102 ? -7.777 -26.375 -0.128 1 92.94 102 ASP B CA 1
ATOM 2038 C C . ASP B 1 102 ? -8.258 -25.234 -1.021 1 92.94 102 ASP B C 1
ATOM 2040 O O . ASP B 1 102 ? -9.141 -25.422 -1.861 1 92.94 102 ASP B O 1
ATOM 2044 N N . LYS B 1 103 ? -7.59 -24.094 -0.902 1 95.56 103 LYS B N 1
ATOM 2045 C CA . LYS B 1 103 ? -7.992 -22.875 -1.605 1 95.56 103 LYS B CA 1
ATOM 2046 C C . LYS B 1 103 ? -7.758 -23.016 -3.107 1 95.56 103 LYS B C 1
ATOM 2048 O O . LYS B 1 103 ? -8.32 -22.25 -3.898 1 95.56 103 LYS B O 1
ATOM 2053 N N . PHE B 1 104 ? -6.996 -23.906 -3.492 1 97.5 104 PHE B N 1
ATOM 2054 C CA . PHE B 1 104 ? -6.605 -24.031 -4.891 1 97.5 104 PHE B CA 1
ATOM 2055 C C . PHE B 1 104 ? -7.492 -25.047 -5.613 1 97.5 104 PHE B C 1
ATOM 2057 O O . PHE B 1 104 ? -7.406 -25.188 -6.832 1 97.5 104 PHE B O 1
ATOM 2064 N N . ALA B 1 105 ? -8.367 -25.688 -4.875 1 95.25 105 ALA B N 1
ATOM 2065 C CA . ALA B 1 105 ? -9.203 -26.734 -5.445 1 95.25 105 ALA B CA 1
ATOM 2066 C C . ALA B 1 105 ? -10.109 -26.188 -6.535 1 95.25 105 ALA B C 1
ATOM 2068 O O . ALA B 1 105 ? -10.352 -26.844 -7.551 1 95.25 105 ALA B O 1
ATOM 2069 N N . ASP B 1 106 ? -10.594 -24.938 -6.406 1 89.62 106 ASP B N 1
ATOM 2070 C CA . ASP B 1 106 ? -11.586 -24.406 -7.344 1 89.62 106 ASP B CA 1
ATOM 2071 C C . ASP B 1 106 ? -11.039 -23.188 -8.078 1 89.62 106 ASP B C 1
ATOM 2073 O O . ASP B 1 106 ? -11.812 -22.344 -8.547 1 89.62 106 ASP B O 1
ATOM 2077 N N . VAL B 1 107 ? -9.773 -23.062 -8.07 1 96.56 107 VAL B N 1
ATOM 2078 C CA . VAL B 1 107 ? -9.164 -21.938 -8.773 1 96.56 107 VAL B CA 1
ATOM 2079 C C . VAL B 1 107 ? -8.172 -22.453 -9.812 1 96.56 107 VAL B C 1
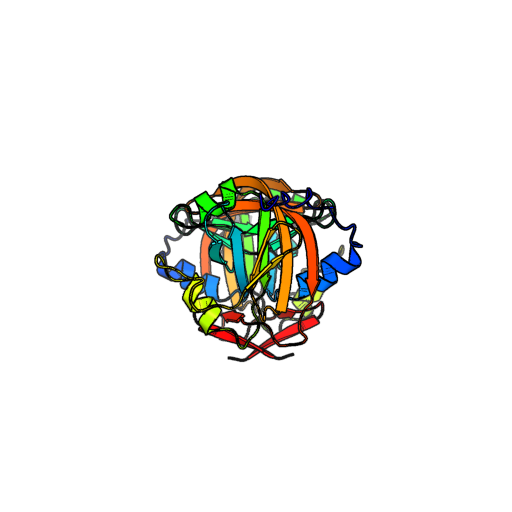ATOM 2081 O O . VAL B 1 107 ? -7.344 -23.328 -9.508 1 96.56 107 VAL B O 1
ATOM 2084 N N . GLY B 1 108 ? -8.344 -21.969 -11.055 1 98.06 108 GLY B N 1
ATOM 2085 C CA . GLY B 1 108 ? -7.375 -22.328 -12.078 1 98.06 108 GLY B CA 1
ATOM 2086 C C . GLY B 1 108 ? -6.02 -21.688 -11.859 1 98.06 108 GLY B C 1
ATOM 2087 O O . GLY B 1 108 ? -5.93 -20.5 -11.516 1 98.06 108 GLY B O 1
ATOM 2088 N N . TRP B 1 109 ? -4.961 -22.484 -12.039 1 98.62 109 TRP B N 1
ATOM 2089 C CA . TRP B 1 109 ? -3.607 -21.953 -11.898 1 98.62 109 TRP B CA 1
ATOM 2090 C C . TRP B 1 109 ? -2.605 -22.828 -12.656 1 98.62 109 TRP B C 1
ATOM 2092 O O . TRP B 1 109 ? -2.9 -23.969 -12.984 1 98.62 109 TRP B O 1
ATOM 2102 N N . SER B 1 110 ? -1.473 -22.281 -13.008 1 98.31 110 SER B N 1
ATOM 2103 C CA . SER B 1 110 ? -0.307 -22.953 -13.562 1 98.31 110 SER B CA 1
ATOM 2104 C C . SER B 1 110 ? 0.984 -22.453 -12.93 1 98.31 110 SER B C 1
ATOM 2106 O O . SER B 1 110 ? 0.976 -21.453 -12.203 1 98.31 110 SER B O 1
ATOM 2108 N N . TYR B 1 111 ? 2.08 -23.141 -13.102 1 98.06 111 TYR B N 1
ATOM 2109 C CA . TYR B 1 111 ? 3.359 -22.703 -12.562 1 98.06 111 TYR B CA 1
ATOM 2110 C C . TYR B 1 111 ? 3.881 -21.484 -13.328 1 98.06 111 TYR B C 1
ATOM 2112 O O . TYR B 1 111 ? 3.924 -21.5 -14.562 1 98.06 111 TYR B O 1
ATOM 2120 N N . ALA B 1 112 ? 4.211 -20.5 -12.562 1 97.88 112 ALA B N 1
ATOM 2121 C CA . ALA B 1 112 ? 4.996 -19.422 -13.148 1 97.88 112 ALA B CA 1
ATOM 2122 C C . ALA B 1 112 ? 6.406 -19.891 -13.492 1 97.88 112 ALA B C 1
ATOM 2124 O O . ALA B 1 112 ? 6.766 -21.031 -13.227 1 97.88 112 ALA B O 1
ATOM 2125 N N . ASP B 1 113 ? 7.172 -19 -14.078 1 96.56 113 ASP B N 1
ATOM 2126 C CA . ASP B 1 113 ? 8.531 -19.359 -14.477 1 96.56 113 ASP B CA 1
ATOM 2127 C C . ASP B 1 113 ? 9.383 -19.719 -13.258 1 96.56 113 ASP B C 1
ATOM 2129 O O . ASP B 1 113 ? 10.266 -20.562 -13.352 1 96.56 113 ASP B O 1
ATOM 2133 N N . ASN B 1 114 ? 9.133 -19.141 -12.133 1 97.06 114 ASN B N 1
ATOM 2134 C CA . ASN B 1 114 ? 9.945 -19.391 -10.945 1 97.06 114 ASN B CA 1
ATOM 2135 C C . ASN B 1 114 ? 9.383 -20.531 -10.109 1 97.06 114 ASN B C 1
ATOM 2137 O O . ASN B 1 114 ? 9.828 -20.766 -8.984 1 97.06 114 ASN B O 1
ATOM 2141 N N . GLY B 1 115 ? 8.367 -21.141 -10.562 1 97.38 115 GLY B N 1
ATOM 2142 C CA . GLY B 1 115 ? 7.824 -22.312 -9.898 1 97.38 115 GLY B CA 1
ATOM 2143 C C . GLY B 1 115 ? 6.656 -22 -8.984 1 97.38 115 GLY B C 1
ATOM 2144 O O . GLY B 1 115 ? 5.984 -22.906 -8.492 1 97.38 115 GLY B O 1
ATOM 2145 N N . ALA B 1 116 ? 6.332 -20.766 -8.695 1 98.62 116 ALA B N 1
ATOM 2146 C CA . ALA B 1 116 ? 5.195 -20.391 -7.863 1 98.62 116 ALA B CA 1
ATOM 2147 C C . ALA B 1 116 ? 3.883 -20.516 -8.633 1 98.62 116 ALA B C 1
ATOM 2149 O O . ALA B 1 116 ? 3.867 -20.453 -9.859 1 98.62 116 ALA B O 1
ATOM 2150 N N . PRO B 1 117 ? 2.799 -20.766 -7.953 1 98.75 117 PRO B N 1
ATOM 2151 C CA . PRO B 1 117 ? 1.507 -20.844 -8.641 1 98.75 117 PRO B CA 1
ATOM 2152 C C . PRO B 1 117 ? 1.068 -19.5 -9.211 1 98.75 117 PRO B C 1
ATOM 2154 O O . PRO B 1 117 ? 0.989 -18.5 -8.477 1 98.75 117 PRO B O 1
ATOM 2157 N N . ALA B 1 118 ? 0.824 -19.406 -10.477 1 98.81 118 ALA B N 1
ATOM 2158 C CA . ALA B 1 118 ? 0.243 -18.266 -11.172 1 98.81 118 ALA B CA 1
ATOM 2159 C C . ALA B 1 118 ? -1.239 -18.5 -11.461 1 98.81 118 ALA B C 1
ATOM 2161 O O . ALA B 1 118 ? -1.609 -19.469 -12.117 1 98.81 118 ALA B O 1
ATOM 2162 N N . LEU B 1 119 ? -2.088 -17.594 -10.977 1 98.88 119 LEU B N 1
ATOM 2163 C CA . LEU B 1 119 ? -3.531 -17.797 -11.047 1 98.88 119 LEU B CA 1
ATOM 2164 C C . LEU B 1 119 ? -4.07 -17.391 -12.414 1 98.88 119 LEU B C 1
ATOM 2166 O O . LEU B 1 119 ? -3.688 -16.344 -12.945 1 98.88 119 LEU B O 1
ATOM 2170 N N . ASP B 1 120 ? -4.957 -18.156 -12.891 1 98.56 120 ASP B N 1
ATOM 2171 C CA . ASP B 1 120 ? -5.641 -17.812 -14.125 1 98.56 120 ASP B CA 1
ATOM 2172 C C . ASP B 1 120 ? -6.504 -16.562 -13.938 1 98.56 120 ASP B C 1
ATOM 2174 O O . ASP B 1 120 ? -7.133 -16.391 -12.891 1 98.56 120 ASP B O 1
ATOM 2178 N N . GLY B 1 121 ? -6.48 -15.695 -14.969 1 98.06 121 GLY B N 1
ATOM 2179 C CA . GLY B 1 121 ? -7.426 -14.586 -14.984 1 98.06 121 GLY B CA 1
ATOM 2180 C C . GLY B 1 121 ? -6.891 -13.336 -14.312 1 98.06 121 GLY B C 1
ATOM 2181 O O . GLY B 1 121 ? -7.523 -12.281 -14.367 1 98.06 121 GLY B O 1
ATOM 2182 N N . ALA B 1 122 ? -5.707 -13.445 -13.734 1 98.62 122 ALA B N 1
ATOM 2183 C CA . ALA B 1 122 ? -5.125 -12.281 -13.062 1 98.62 122 ALA B CA 1
ATOM 2184 C C . ALA B 1 122 ? -4.883 -11.148 -14.055 1 98.62 122 ALA B C 1
ATOM 2186 O O . ALA B 1 122 ? -4.684 -11.383 -15.242 1 98.62 122 ALA B O 1
ATOM 2187 N N . LEU B 1 123 ? -4.973 -9.953 -13.555 1 98.31 123 LEU B N 1
ATOM 2188 C CA . LEU B 1 123 ? -4.688 -8.75 -14.336 1 98.31 123 LEU B CA 1
ATOM 2189 C C . LEU B 1 123 ? -3.203 -8.664 -14.672 1 98.31 123 LEU B C 1
ATOM 2191 O O . LEU B 1 123 ? -2.838 -8.312 -15.797 1 98.31 123 LEU B O 1
ATOM 2195 N N . ALA B 1 124 ? -2.352 -8.891 -13.773 1 98.75 124 ALA B N 1
ATOM 2196 C CA . ALA B 1 124 ? -0.894 -8.883 -13.859 1 98.75 124 ALA B CA 1
ATOM 2197 C C . ALA B 1 124 ? -0.286 -9.875 -12.867 1 98.75 124 ALA B C 1
ATOM 2199 O O . ALA B 1 124 ? -0.943 -10.289 -11.906 1 98.75 124 ALA B O 1
ATOM 2200 N N . GLN B 1 125 ? 0.902 -10.289 -13.172 1 98.88 125 GLN B N 1
ATOM 2201 C CA . GLN B 1 125 ? 1.635 -11.203 -12.297 1 98.88 125 GLN B CA 1
ATOM 2202 C C . GLN B 1 125 ? 3.064 -10.719 -12.078 1 98.88 125 GLN B C 1
ATOM 2204 O O . GLN B 1 125 ? 3.717 -10.242 -13.008 1 98.88 125 GLN B O 1
ATOM 2209 N N . VAL B 1 126 ? 3.541 -10.852 -10.867 1 98.81 126 VAL B N 1
ATOM 2210 C CA . VAL B 1 126 ? 4.891 -10.477 -10.461 1 98.81 126 VAL B CA 1
ATOM 2211 C C . VAL B 1 126 ? 5.566 -11.648 -9.758 1 98.81 126 VAL B C 1
ATOM 2213 O O . VAL B 1 126 ? 5.098 -12.109 -8.711 1 98.81 126 VAL B O 1
ATOM 2216 N N . GLU B 1 127 ? 6.59 -12.164 -10.305 1 98.75 127 GLU B N 1
ATOM 2217 C CA . GLU B 1 127 ? 7.434 -13.172 -9.672 1 98.75 127 GLU B CA 1
ATOM 2218 C C . GLU B 1 127 ? 8.539 -12.523 -8.844 1 98.75 127 GLU B C 1
ATOM 2220 O O . GLU B 1 127 ? 9.148 -11.539 -9.266 1 98.75 127 GLU B O 1
ATOM 2225 N N . ALA B 1 128 ? 8.734 -13.125 -7.664 1 98.69 128 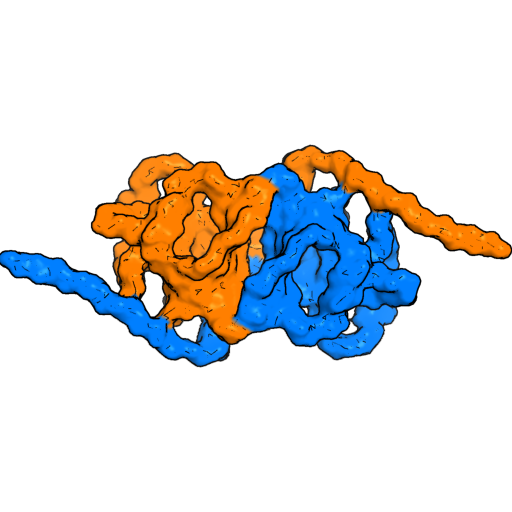ALA B N 1
ATOM 2226 C CA . ALA B 1 128 ? 9.711 -12.477 -6.793 1 98.69 128 ALA B CA 1
ATOM 2227 C C . ALA B 1 128 ? 10.305 -13.469 -5.801 1 98.69 128 ALA B C 1
ATOM 2229 O O . ALA B 1 128 ? 9.766 -14.562 -5.605 1 98.69 128 ALA B O 1
ATOM 2230 N N . THR B 1 129 ? 11.438 -13.062 -5.223 1 98.38 129 THR B N 1
ATOM 2231 C CA . THR B 1 129 ? 12.078 -13.773 -4.121 1 98.38 129 THR B CA 1
ATOM 2232 C C . THR B 1 129 ? 12.062 -12.93 -2.852 1 98.38 129 THR B C 1
ATOM 2234 O O . THR B 1 129 ? 12.539 -11.789 -2.85 1 98.38 129 THR B O 1
ATOM 2237 N N . VAL B 1 130 ? 11.5 -13.492 -1.78 1 98.38 130 VAL B N 1
ATOM 2238 C CA . VAL B 1 130 ? 11.484 -12.781 -0.506 1 98.38 130 VAL B CA 1
ATOM 2239 C C . VAL B 1 130 ? 12.906 -12.656 0.038 1 98.38 130 VAL B C 1
ATOM 2241 O O . VAL B 1 130 ? 13.617 -13.656 0.159 1 98.38 130 VAL B O 1
ATOM 2244 N N . GLU B 1 131 ? 13.297 -11.469 0.422 1 97.5 131 GLU B N 1
ATOM 2245 C CA . GLU B 1 131 ? 14.68 -11.273 0.841 1 97.5 131 GLU B CA 1
ATOM 2246 C C . GLU B 1 131 ? 14.758 -10.844 2.303 1 97.5 131 GLU B C 1
ATOM 2248 O O . GLU B 1 131 ? 15.672 -11.242 3.025 1 97.5 131 GLU B O 1
ATOM 2253 N N . VAL B 1 132 ? 13.875 -9.992 2.734 1 96.75 132 VAL B N 1
ATOM 2254 C CA . VAL B 1 132 ? 13.945 -9.414 4.074 1 96.75 132 VAL B CA 1
ATOM 2255 C C . VAL B 1 132 ? 12.555 -9.375 4.699 1 96.75 132 VAL B C 1
ATOM 2257 O O . VAL B 1 132 ? 11.562 -9.156 4.004 1 96.75 132 VAL B O 1
ATOM 2260 N N . GLU B 1 133 ? 12.492 -9.609 6.004 1 97.38 133 GLU B N 1
ATOM 2261 C CA . GLU B 1 133 ? 11.289 -9.383 6.789 1 97.38 133 GLU B CA 1
ATOM 2262 C C . GLU B 1 133 ? 11.562 -8.453 7.969 1 97.38 133 GLU B C 1
ATOM 2264 O O . GLU B 1 133 ? 12.586 -8.586 8.641 1 97.38 133 GLU B O 1
ATOM 2269 N N . HIS B 1 134 ? 10.703 -7.48 8.125 1 98 134 HIS B N 1
ATOM 2270 C CA . HIS B 1 134 ? 10.75 -6.605 9.289 1 98 134 HIS B CA 1
ATOM 2271 C C . HIS B 1 134 ? 9.516 -6.797 10.172 1 98 134 HIS B C 1
ATOM 2273 O O . HIS B 1 134 ? 8.398 -6.871 9.664 1 98 134 HIS B O 1
ATOM 2279 N N . ASP B 1 135 ? 9.758 -6.855 11.492 1 96.56 135 ASP B N 1
ATOM 2280 C CA . ASP B 1 135 ? 8.625 -6.891 12.406 1 96.56 135 ASP B CA 1
ATOM 2281 C C . ASP B 1 135 ? 7.887 -5.555 12.422 1 96.56 135 ASP B C 1
ATOM 2283 O O . ASP B 1 135 ? 8.508 -4.492 12.375 1 96.56 135 ASP B O 1
ATOM 2287 N N . ALA B 1 136 ? 6.555 -5.645 12.469 1 97.62 136 ALA B N 1
ATOM 2288 C CA . ALA B 1 136 ? 5.738 -4.438 12.508 1 97.62 136 ALA B CA 1
ATOM 2289 C C . ALA B 1 136 ? 4.379 -4.707 13.148 1 97.62 136 ALA B C 1
ATOM 2291 O O . ALA B 1 136 ? 3.373 -4.852 12.445 1 97.62 136 ALA B O 1
ATOM 2292 N N . GLY B 1 137 ? 4.363 -4.73 14.477 1 97.62 137 GLY B N 1
ATOM 2293 C CA . GLY B 1 137 ? 3.131 -4.969 15.211 1 97.62 137 GLY B CA 1
ATOM 2294 C C . GLY B 1 137 ? 2.551 -6.352 14.969 1 97.62 137 GLY B C 1
ATOM 2295 O O . GLY B 1 137 ? 3.24 -7.359 15.148 1 97.62 137 GLY B O 1
ATOM 2296 N N . ASP B 1 138 ? 1.279 -6.348 14.555 1 98.25 138 ASP B N 1
ATOM 2297 C CA . ASP B 1 138 ? 0.597 -7.625 14.375 1 98.25 138 ASP B CA 1
ATOM 2298 C C . ASP B 1 138 ? 0.764 -8.141 12.945 1 98.25 138 ASP B C 1
ATOM 2300 O O . ASP B 1 138 ? 0.143 -9.133 12.562 1 98.25 138 ASP B O 1
ATOM 2304 N N . HIS B 1 139 ? 1.592 -7.508 12.133 1 98.38 139 HIS B N 1
ATOM 2305 C CA . HIS B 1 139 ? 2.018 -7.961 10.812 1 98.38 139 HIS B CA 1
ATOM 2306 C C . HIS B 1 139 ? 3.537 -7.934 10.688 1 98.38 139 HIS B C 1
ATOM 2308 O O . HIS B 1 139 ? 4.234 -7.512 11.609 1 98.38 139 HIS B O 1
ATOM 2314 N N . THR B 1 140 ? 4.059 -8.516 9.672 1 97.94 140 THR B N 1
ATOM 2315 C CA . THR B 1 140 ? 5.426 -8.305 9.211 1 97.94 140 THR B CA 1
ATOM 2316 C C . THR B 1 140 ? 5.441 -7.547 7.887 1 97.94 140 THR B C 1
ATOM 2318 O O . THR B 1 140 ? 4.434 -7.512 7.172 1 97.94 140 THR B O 1
ATOM 2321 N N . ILE B 1 141 ? 6.531 -6.844 7.648 1 98.75 141 ILE B N 1
ATOM 2322 C CA . ILE B 1 141 ? 6.773 -6.281 6.324 1 98.75 141 ILE B CA 1
ATOM 2323 C C . ILE B 1 141 ? 7.734 -7.188 5.551 1 98.75 141 ILE B C 1
ATOM 2325 O O . ILE B 1 141 ? 8.914 -7.297 5.902 1 98.75 141 ILE B O 1
ATOM 2329 N N . ALA B 1 142 ? 7.254 -7.875 4.551 1 98.81 142 ALA B N 1
ATOM 2330 C CA . ALA B 1 142 ? 8.078 -8.695 3.672 1 98.81 142 ALA B CA 1
ATOM 2331 C C . ALA B 1 142 ? 8.562 -7.898 2.465 1 98.81 142 ALA B C 1
ATOM 2333 O O . ALA B 1 142 ? 7.762 -7.273 1.766 1 98.81 142 ALA B O 1
ATOM 2334 N N . VAL B 1 143 ? 9.836 -7.863 2.229 1 98.81 143 VAL B N 1
ATOM 2335 C CA . VAL B 1 143 ? 10.445 -7.234 1.062 1 98.81 143 VAL B CA 1
ATOM 2336 C C . VAL B 1 143 ? 10.953 -8.305 0.101 1 98.81 143 VAL B C 1
ATOM 2338 O O . VAL B 1 143 ? 11.711 -9.195 0.497 1 98.81 143 VAL B O 1
ATOM 2341 N N . ALA B 1 144 ? 10.516 -8.195 -1.128 1 98.75 144 ALA B N 1
ATOM 2342 C CA . ALA B 1 144 ? 10.852 -9.219 -2.111 1 98.75 144 ALA B CA 1
ATOM 2343 C C . ALA B 1 144 ? 11.461 -8.602 -3.363 1 98.75 144 ALA B C 1
ATOM 2345 O O . ALA B 1 144 ? 11.023 -7.543 -3.82 1 98.75 144 ALA B O 1
ATOM 2346 N N . ARG B 1 145 ? 12.445 -9.258 -3.891 1 98.25 145 ARG B N 1
ATOM 2347 C CA . ARG B 1 145 ? 13.078 -8.844 -5.137 1 98.25 145 ARG B CA 1
ATOM 2348 C C . ARG B 1 145 ? 12.344 -9.406 -6.344 1 98.25 145 ARG B C 1
ATOM 2350 O O . ARG B 1 145 ? 12.164 -10.617 -6.457 1 98.25 145 ARG B O 1
ATOM 2357 N N . VAL B 1 146 ? 11.961 -8.539 -7.254 1 98.56 146 VAL B N 1
ATOM 2358 C CA . VAL B 1 146 ? 11.219 -8.953 -8.438 1 98.56 146 VAL B CA 1
ATOM 2359 C C . VAL B 1 146 ? 12.164 -9.648 -9.422 1 98.56 146 VAL B C 1
ATOM 2361 O O . VAL B 1 146 ? 13.234 -9.125 -9.734 1 98.56 146 VAL B O 1
ATOM 2364 N N . THR B 1 147 ? 11.719 -10.805 -9.891 1 97.88 147 THR B N 1
ATOM 2365 C CA . THR B 1 147 ? 12.539 -11.586 -10.805 1 97.88 147 THR B CA 1
ATOM 2366 C C . THR B 1 147 ? 11.859 -11.727 -12.164 1 97.88 147 THR B C 1
ATOM 2368 O O . THR B 1 147 ? 12.477 -12.156 -13.141 1 97.88 147 THR B O 1
ATOM 2371 N N . GLY B 1 148 ? 10.617 -11.383 -12.25 1 97.88 148 GLY B N 1
ATOM 2372 C CA . GLY B 1 148 ? 9.812 -11.398 -13.461 1 97.88 148 GLY B CA 1
ATOM 2373 C C . GLY B 1 148 ? 8.461 -10.734 -13.297 1 97.88 148 GLY B C 1
ATOM 2374 O O . GLY B 1 148 ? 7.93 -10.672 -12.188 1 97.88 148 GLY B O 1
ATOM 2375 N N . LEU B 1 149 ? 7.977 -10.211 -14.367 1 98.31 149 LEU B N 1
ATOM 2376 C CA . LEU B 1 149 ? 6.656 -9.594 -14.297 1 98.31 149 LEU B CA 1
ATOM 2377 C C . LEU B 1 149 ? 6.008 -9.531 -15.672 1 98.31 149 LEU B C 1
ATOM 2379 O O . LEU B 1 149 ? 6.703 -9.469 -16.688 1 98.31 149 LEU B O 1
ATOM 2383 N N . ARG B 1 150 ? 4.691 -9.539 -15.641 1 97.31 150 ARG B N 1
ATOM 2384 C CA . ARG B 1 150 ? 3.943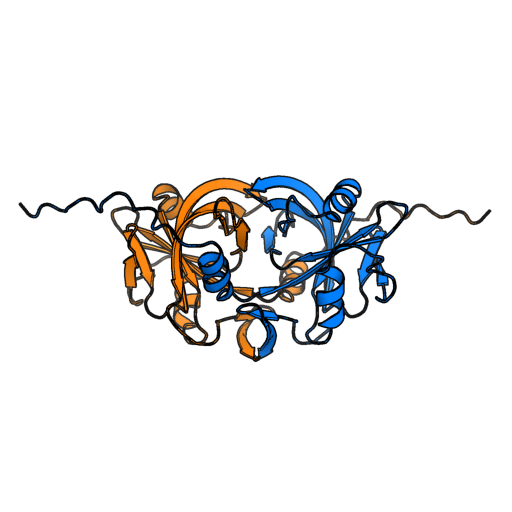 -9.422 -16.891 1 97.31 150 ARG B CA 1
ATOM 2385 C C . ARG B 1 150 ? 2.537 -8.883 -16.641 1 97.31 150 ARG B C 1
ATOM 2387 O O . ARG B 1 150 ? 1.927 -9.188 -15.617 1 97.31 150 ARG B O 1
ATOM 2394 N N . ALA B 1 151 ? 2.047 -8.094 -17.562 1 98 151 ALA B N 1
ATOM 2395 C CA . ALA B 1 151 ? 0.636 -7.73 -17.656 1 98 151 ALA B CA 1
ATOM 2396 C C . ALA B 1 151 ? -0.128 -8.742 -18.516 1 98 151 ALA B C 1
ATOM 2398 O O . ALA B 1 151 ? 0.344 -9.148 -19.578 1 98 151 ALA B O 1
ATOM 2399 N N . LEU B 1 152 ? -1.298 -9.125 -18.062 1 97.94 152 LEU B N 1
ATOM 2400 C CA . LEU B 1 152 ? -1.963 -10.25 -18.703 1 97.94 152 LEU B CA 1
ATOM 2401 C C . LEU B 1 152 ? -3.244 -9.805 -19.391 1 97.94 152 LEU B C 1
ATOM 2403 O O . LEU B 1 152 ? -3.637 -10.375 -20.422 1 97.94 152 LEU B O 1
ATOM 2407 N N . ARG B 1 153 ? -3.984 -8.891 -18.734 1 95.62 153 ARG B N 1
ATOM 2408 C CA . ARG B 1 153 ? -5.297 -8.492 -19.234 1 95.62 153 ARG B CA 1
ATOM 2409 C C . ARG B 1 153 ? -5.449 -6.977 -19.219 1 95.62 153 ARG B C 1
ATOM 2411 O O . ARG B 1 153 ? -4.867 -6.297 -18.375 1 95.62 153 ARG B O 1
ATOM 2418 N N . ASP B 1 154 ? -6.242 -6.559 -20.203 1 93.69 154 ASP B N 1
ATOM 2419 C CA . ASP B 1 154 ? -6.746 -5.191 -20.172 1 93.69 154 ASP B CA 1
ATOM 2420 C C . ASP B 1 154 ? -8.156 -5.141 -19.594 1 93.69 154 ASP B C 1
ATOM 2422 O O . ASP B 1 154 ? -9.141 -5.273 -20.328 1 93.69 154 ASP B O 1
ATOM 2426 N N . ALA B 1 155 ? -8.312 -5.09 -18.359 1 94.75 155 ALA B N 1
ATOM 2427 C CA . ALA B 1 155 ? -9.562 -5.074 -17.594 1 94.75 155 ALA B CA 1
ATOM 2428 C C . ALA B 1 155 ? -9.438 -4.207 -16.344 1 94.75 155 ALA B C 1
ATOM 2430 O O . ALA B 1 155 ? -8.328 -3.904 -15.906 1 94.75 155 ALA B O 1
ATOM 2431 N N . PRO B 1 156 ? -10.586 -3.691 -15.828 1 95.69 156 PRO B N 1
ATOM 2432 C CA . PRO B 1 156 ? -10.508 -2.941 -14.578 1 95.69 156 PRO B CA 1
ATOM 2433 C C . PRO B 1 156 ? -10.031 -3.801 -13.406 1 95.69 156 PRO B C 1
ATOM 2435 O O . PRO B 1 156 ? -10.289 -5.008 -13.375 1 95.69 156 PRO B O 1
ATOM 2438 N N . PRO B 1 157 ? -9.352 -3.16 -12.5 1 97.69 157 PRO B N 1
ATOM 2439 C CA . PRO B 1 157 ? -8.922 -3.889 -11.305 1 97.69 157 PRO B CA 1
ATOM 2440 C C . PRO B 1 157 ? -10.062 -4.117 -10.312 1 97.69 157 PRO B C 1
ATOM 2442 O O . PRO B 1 157 ? -11.047 -3.375 -10.312 1 97.69 157 PRO B O 1
ATOM 2445 N N . LEU B 1 158 ? -9.977 -5.195 -9.539 1 98.06 158 LEU B N 1
ATOM 2446 C CA . LEU B 1 158 ? -10.789 -5.34 -8.336 1 98.06 158 LEU B CA 1
ATOM 2447 C C . LEU B 1 158 ? -10.289 -4.406 -7.23 1 98.06 158 LEU B C 1
ATOM 2449 O O . LEU B 1 158 ? -9.094 -4.352 -6.953 1 98.06 158 LEU B O 1
ATOM 2453 N N . LEU B 1 159 ? -11.25 -3.645 -6.664 1 98.25 159 LEU B N 1
ATOM 2454 C CA . LEU B 1 159 ? -10.875 -2.648 -5.668 1 98.25 159 LEU B CA 1
ATOM 2455 C C . LEU B 1 159 ? -11.539 -2.938 -4.328 1 98.25 159 LEU B C 1
ATOM 2457 O O . LEU B 1 159 ? -12.609 -3.559 -4.285 1 98.25 159 LEU B O 1
ATOM 2461 N N . VAL B 1 160 ? -10.844 -2.539 -3.293 1 97.25 160 VAL B N 1
ATOM 2462 C CA . VAL B 1 160 ? -11.398 -2.545 -1.94 1 97.25 160 VAL B CA 1
ATOM 2463 C C . VAL B 1 160 ? -11.5 -1.115 -1.418 1 97.25 160 VAL B C 1
ATOM 2465 O O . VAL B 1 160 ? -10.5 -0.388 -1.38 1 97.25 160 VAL B O 1
ATOM 2468 N N . TYR B 1 161 ? -12.648 -0.727 -1.048 1 96.75 161 TYR B N 1
ATOM 2469 C CA . TYR B 1 161 ? -12.922 0.603 -0.518 1 96.75 161 TYR B CA 1
ATOM 2470 C C . TYR B 1 161 ? -13.961 0.54 0.596 1 96.75 161 TYR B C 1
ATOM 2472 O O . TYR B 1 161 ? -15.062 0.008 0.402 1 96.75 161 TYR B O 1
ATOM 2480 N N . ARG B 1 162 ? -13.562 1.016 1.784 1 95.25 162 ARG B N 1
ATOM 2481 C CA . ARG B 1 162 ? -14.438 1.036 2.953 1 95.25 162 ARG B CA 1
ATOM 2482 C C . ARG B 1 162 ? -15.07 -0.332 3.189 1 95.25 162 ARG B C 1
ATOM 2484 O O . ARG B 1 162 ? -16.281 -0.438 3.395 1 95.25 162 ARG B O 1
ATOM 2491 N N . GLY B 1 163 ? -14.242 -1.358 3.082 1 91.5 163 GLY B N 1
ATOM 2492 C CA . GLY B 1 163 ? -14.625 -2.723 3.41 1 91.5 163 GLY B CA 1
ATOM 2493 C C . GLY B 1 163 ? -15.422 -3.398 2.309 1 91.5 163 GLY B C 1
ATOM 2494 O O . GLY B 1 163 ? -15.766 -4.578 2.418 1 91.5 163 GLY B O 1
ATOM 2495 N N . GLY B 1 164 ? -15.719 -2.656 1.281 1 93.19 164 GLY B N 1
ATOM 2496 C CA . GLY B 1 164 ? -16.469 -3.213 0.165 1 93.19 164 GLY B CA 1
ATOM 2497 C C . GLY B 1 164 ? -15.625 -3.414 -1.078 1 93.19 164 GLY B C 1
ATOM 2498 O O . GLY B 1 164 ? -14.594 -2.752 -1.25 1 93.19 164 GLY B O 1
ATOM 2499 N N . LEU B 1 165 ? -16.047 -4.355 -1.979 1 91.94 165 LEU B N 1
ATOM 2500 C CA . LEU B 1 165 ? -15.398 -4.574 -3.266 1 91.94 165 LEU B CA 1
ATOM 2501 C C . LEU B 1 165 ? -16.016 -3.693 -4.344 1 91.94 165 LEU B C 1
ATOM 2503 O O . LEU B 1 165 ? -17.234 -3.443 -4.328 1 91.94 165 LEU B O 1
ATOM 2507 N N . GLY B 1 166 ? -15.188 -3.178 -5.18 1 90.56 166 GLY B N 1
ATOM 2508 C CA . GLY B 1 166 ? -15.648 -2.344 -6.281 1 90.56 166 GLY B CA 1
ATOM 2509 C C . GLY B 1 166 ? -14.672 -2.301 -7.441 1 90.56 166 GLY B C 1
ATOM 2510 O O . GLY B 1 166 ? -13.805 -3.168 -7.566 1 90.56 166 GLY B O 1
ATOM 2511 N N . LEU B 1 167 ? -14.922 -1.371 -8.414 1 85.31 167 LEU B N 1
ATOM 2512 C CA . LEU B 1 167 ? -14.062 -1.293 -9.594 1 85.31 167 LEU B CA 1
ATOM 2513 C C . LEU B 1 167 ? -13.688 0.154 -9.898 1 85.31 167 LEU B C 1
ATOM 2515 O O . LEU B 1 167 ? -14.242 1.081 -9.305 1 85.31 167 LEU B O 1
ATOM 2519 N N . PHE B 1 168 ? -12.688 0.266 -10.727 1 85.94 168 PHE B N 1
ATOM 2520 C CA . PHE B 1 168 ? -12.141 1.542 -11.172 1 85.94 168 PHE B CA 1
ATOM 2521 C C . PHE B 1 168 ? -13 2.129 -12.289 1 85.94 168 PHE B C 1
ATOM 2523 O O . PHE B 1 168 ? -13.406 1.415 -13.211 1 85.94 168 PHE B O 1
ATOM 2530 N N . ALA B 1 169 ? -13.375 3.389 -12.117 1 80.31 169 ALA B N 1
ATOM 2531 C CA . ALA B 1 169 ? -14 4.148 -13.195 1 80.31 169 ALA B CA 1
ATOM 2532 C C . ALA B 1 169 ? -13.148 5.348 -13.594 1 80.31 169 ALA B C 1
ATOM 2534 O O . ALA B 1 169 ? -12.852 6.207 -12.766 1 80.31 169 ALA B O 1
ATOM 2535 N N . GLY B 1 170 ? -12.477 5.363 -14.727 1 70.75 170 GLY B N 1
ATOM 2536 C CA . GLY B 1 170 ? -11.625 6.41 -15.266 1 70.75 170 GLY B CA 1
ATOM 2537 C C . GLY B 1 170 ? -12.391 7.648 -15.68 1 70.75 170 GLY B C 1
ATOM 2538 O O . GLY B 1 170 ? -13.602 7.59 -15.906 1 70.75 170 GLY B O 1
#